Protein AF-A0A661JD06-F1 (afdb_monomer_lite)

Foldseek 3Di:
DDDDDDDDDDDDPDDDADFQPDKDAQQPQWDDDDQKIFGFPPVQVCVVCVVVVNNVVVVVCCVVCPNNHHVCVVCVVVPQNDPVNSVRGGPDMDGHDDDDRIDGDGDDDPSHHDDDPVNVVVVVLVVVVVVVCVVVVPVCCVLPVVVLVVLVVVLVPDPDPVVSVVSVVVSVVVVVVLVVLVSVVPDPDPDDDDDDPDPPDPCVPSPSPPD

Radius of gyration: 26.32 Å; chains: 1; bounding box: 59×31×74 Å

Structure (mmCIF, N/CA/C/O backbone):
data_AF-A0A661JD06-F1
#
_entry.id   AF-A0A661JD06-F1
#
loop_
_atom_site.group_PDB
_atom_site.id
_atom_site.type_symbol
_atom_site.label_atom_id
_atom_site.label_alt_id
_atom_site.label_comp_id
_atom_site.label_asym_id
_atom_site.label_entity_id
_atom_site.label_seq_id
_atom_site.pdbx_PDB_ins_code
_atom_site.Cartn_x
_atom_site.Cartn_y
_atom_site.Cartn_z
_atom_site.occupancy
_atom_site.B_iso_or_equiv
_atom_site.auth_seq_id
_atom_site.auth_comp_id
_atom_site.auth_asym_id
_atom_site.auth_atom_id
_atom_site.pdbx_PDB_model_num
ATOM 1 N N . MET A 1 1 ? -3.999 16.907 -38.222 1.00 51.53 1 MET A N 1
ATOM 2 C CA . MET A 1 1 ? -3.502 15.600 -37.740 1.00 51.53 1 MET A CA 1
ATOM 3 C C . MET A 1 1 ? -4.711 14.814 -37.289 1.00 51.53 1 MET A C 1
ATOM 5 O O . MET A 1 1 ? -5.375 15.268 -36.365 1.00 51.53 1 MET A O 1
ATOM 9 N N . ASP A 1 2 ? -5.000 13.691 -37.937 1.00 72.81 2 ASP A N 1
ATOM 10 C CA . ASP A 1 2 ? -6.044 12.787 -37.462 1.00 72.81 2 ASP A CA 1
ATOM 11 C C . ASP A 1 2 ? -5.492 11.960 -36.306 1.00 72.81 2 ASP A C 1
ATOM 13 O O . ASP A 1 2 ? -4.493 11.251 -36.437 1.00 72.81 2 ASP A O 1
ATOM 17 N N . LEU A 1 3 ? -6.119 12.117 -35.145 1.00 80.69 3 LEU A N 1
ATOM 18 C CA . LEU A 1 3 ? -5.794 11.369 -33.941 1.00 80.69 3 LEU A CA 1
ATOM 19 C C . LEU A 1 3 ? -6.335 9.947 -34.089 1.00 80.69 3 LEU A C 1
ATOM 21 O O . LEU A 1 3 ? -7.544 9.722 -34.039 1.00 80.69 3 LEU A O 1
ATOM 25 N N . GLU A 1 4 ? -5.440 8.973 -34.240 1.00 90.44 4 GLU A N 1
ATOM 26 C CA . GLU A 1 4 ? -5.830 7.568 -34.208 1.00 90.44 4 GLU A CA 1
ATOM 27 C C . GLU A 1 4 ? -5.975 7.102 -32.754 1.00 90.44 4 GLU A C 1
ATOM 29 O O . GLU A 1 4 ? -5.025 7.115 -31.969 1.00 90.44 4 GLU A O 1
ATOM 34 N N . ARG A 1 5 ? -7.180 6.661 -32.380 1.00 92.56 5 ARG A N 1
ATOM 35 C CA . ARG A 1 5 ? -7.463 6.116 -31.049 1.00 92.56 5 ARG A CA 1
ATOM 36 C C . ARG A 1 5 ? -7.739 4.623 -31.130 1.00 92.56 5 ARG A C 1
ATOM 38 O O . ARG A 1 5 ? -8.706 4.195 -31.752 1.00 92.56 5 ARG A O 1
ATOM 45 N N . ARG A 1 6 ? -6.957 3.835 -30.389 1.00 93.50 6 ARG A N 1
ATOM 46 C CA . ARG A 1 6 ? -7.185 2.394 -30.205 1.00 93.50 6 ARG A CA 1
ATOM 47 C C . ARG A 1 6 ? -7.577 2.071 -28.768 1.00 93.50 6 ARG A C 1
ATOM 49 O O . ARG A 1 6 ? -7.195 2.771 -27.830 1.00 93.50 6 ARG A O 1
ATOM 56 N N . ARG A 1 7 ? -8.366 1.009 -28.594 1.00 95.12 7 ARG A N 1
ATOM 57 C CA . ARG A 1 7 ? -8.772 0.476 -27.285 1.00 95.12 7 ARG A CA 1
ATOM 58 C C . ARG A 1 7 ? -8.263 -0.949 -27.146 1.00 95.12 7 ARG A C 1
ATOM 60 O O . ARG A 1 7 ? -8.448 -1.753 -28.051 1.00 95.12 7 ARG A O 1
ATOM 67 N N . TYR A 1 8 ? -7.673 -1.244 -25.995 1.00 93.88 8 TYR A N 1
ATOM 68 C CA . TYR A 1 8 ? -7.123 -2.555 -25.674 1.00 93.88 8 TYR A CA 1
ATOM 69 C C . TYR A 1 8 ? -7.746 -3.086 -24.386 1.00 93.88 8 TYR A C 1
ATOM 71 O O . TYR A 1 8 ? -8.121 -2.313 -23.502 1.00 93.88 8 TYR A O 1
ATOM 79 N N . ARG A 1 9 ? -7.835 -4.414 -24.280 1.00 95.81 9 ARG A N 1
ATOM 80 C CA . ARG A 1 9 ? -8.178 -5.120 -23.044 1.00 95.81 9 ARG A CA 1
ATOM 81 C C . ARG A 1 9 ? -6.903 -5.738 -22.484 1.00 95.81 9 ARG A C 1
ATOM 83 O O . ARG A 1 9 ? -6.188 -6.415 -23.213 1.00 95.81 9 ARG A O 1
ATOM 90 N N . ILE A 1 10 ? -6.636 -5.496 -21.206 1.00 93.56 10 ILE A N 1
ATOM 91 C CA . ILE A 1 10 ? -5.484 -6.052 -20.494 1.00 93.56 10 ILE A CA 1
ATOM 92 C C . ILE A 1 10 ? -6.015 -7.020 -19.441 1.00 93.56 10 ILE A C 1
ATOM 94 O O . ILE A 1 10 ? -6.940 -6.677 -18.705 1.00 93.56 10 ILE A O 1
ATOM 98 N N . THR A 1 11 ? -5.414 -8.204 -19.366 1.00 95.94 11 THR A N 1
ATOM 99 C CA . THR A 1 11 ? -5.738 -9.237 -18.377 1.00 95.94 11 THR A CA 1
ATOM 100 C C . THR A 1 11 ? -4.479 -9.554 -17.581 1.00 95.94 11 THR A C 1
ATOM 102 O O . THR A 1 11 ? -3.430 -9.813 -18.167 1.00 95.94 11 THR A O 1
ATOM 105 N N . ALA A 1 12 ? -4.566 -9.526 -16.251 1.00 95.38 12 ALA A N 1
ATOM 106 C CA . ALA A 1 12 ? -3.467 -9.964 -15.397 1.00 95.38 12 ALA A CA 1
ATOM 107 C C . ALA A 1 12 ? -3.402 -11.500 -15.391 1.00 95.38 12 ALA A C 1
ATOM 109 O O . ALA A 1 12 ? -4.389 -12.153 -15.061 1.00 95.38 12 ALA A O 1
ATOM 110 N N . LEU A 1 13 ? -2.252 -12.068 -15.764 1.00 96.31 13 LEU A N 1
ATOM 111 C CA . LEU A 1 13 ? -2.020 -13.523 -15.786 1.00 96.31 13 LEU A CA 1
ATOM 112 C C . LEU A 1 13 ? -1.384 -14.046 -14.486 1.00 96.31 13 LEU A C 1
ATOM 114 O O . LEU A 1 13 ? -1.318 -15.248 -14.256 1.00 96.31 13 LEU A O 1
ATOM 118 N N . SER A 1 14 ? -0.903 -13.139 -13.640 1.00 95.31 14 SER A N 1
ATOM 119 C CA . SER A 1 14 ? -0.285 -13.411 -12.344 1.00 95.31 14 SER A CA 1
ATOM 120 C C . SER A 1 14 ? -0.655 -12.296 -11.355 1.00 95.31 14 SER A C 1
ATOM 122 O O . SER A 1 14 ? -1.190 -11.262 -11.779 1.00 95.31 14 SER A O 1
ATOM 124 N N . PRO A 1 15 ? -0.400 -12.467 -10.041 1.00 93.25 15 PRO A N 1
ATOM 125 C CA . PRO A 1 15 ? -0.599 -11.396 -9.071 1.00 93.25 15 PRO A CA 1
ATOM 126 C C . PRO A 1 15 ? 0.138 -10.116 -9.488 1.00 93.25 15 PRO A C 1
ATOM 128 O O . PRO A 1 15 ? 1.361 -10.102 -9.623 1.00 93.25 15 PRO A O 1
ATOM 131 N N . LEU A 1 16 ? -0.618 -9.035 -9.686 1.00 93.88 16 LEU A N 1
ATOM 132 C CA . LEU A 1 16 ? -0.108 -7.739 -10.126 1.00 93.88 16 LEU A CA 1
ATOM 133 C C . LEU A 1 16 ? -0.168 -6.738 -8.973 1.00 93.88 16 LEU A C 1
ATOM 135 O O . LEU A 1 16 ? -1.232 -6.509 -8.399 1.00 93.88 16 LEU A O 1
ATOM 139 N N . HIS A 1 17 ? 0.958 -6.085 -8.684 1.00 93.81 17 HIS A N 1
ATOM 140 C CA . HIS A 1 17 ? 1.016 -4.993 -7.720 1.00 93.81 17 HIS A CA 1
ATOM 141 C C . HIS A 1 17 ? 1.591 -3.722 -8.351 1.00 93.81 17 HIS A C 1
ATOM 143 O O . HIS A 1 17 ? 2.691 -3.731 -8.898 1.00 93.81 17 HIS A O 1
ATOM 149 N N . ILE A 1 18 ? 0.844 -2.622 -8.235 1.00 94.69 18 ILE A N 1
ATOM 150 C CA . ILE A 1 18 ? 1.284 -1.263 -8.552 1.00 94.69 18 ILE A CA 1
ATOM 151 C C . ILE A 1 18 ? 1.033 -0.439 -7.294 1.00 94.69 18 ILE A C 1
ATOM 153 O O . ILE A 1 18 ? -0.119 -0.224 -6.920 1.00 94.69 18 ILE A O 1
ATOM 157 N N . GLY A 1 19 ? 2.103 -0.046 -6.607 1.00 92.25 19 GLY A N 1
ATOM 158 C CA . GLY A 1 19 ? 1.999 0.650 -5.325 1.00 92.25 19 GLY A CA 1
ATOM 159 C C . GLY A 1 19 ? 1.487 2.082 -5.477 1.00 92.25 19 GLY A C 1
ATOM 160 O O . GLY A 1 19 ? 1.814 2.755 -6.454 1.00 92.25 19 GLY A O 1
ATOM 161 N N . SER A 1 20 ? 0.719 2.566 -4.496 1.00 88.88 20 SER A N 1
ATOM 162 C CA . SER A 1 20 ? 0.353 3.991 -4.404 1.00 88.88 20 SER A CA 1
ATOM 163 C C . SER A 1 20 ? 1.498 4.881 -3.907 1.00 88.88 20 SER A C 1
ATOM 165 O O . SER A 1 20 ? 1.432 6.095 -4.057 1.00 88.88 20 SER A O 1
ATOM 167 N N . GLY A 1 21 ? 2.539 4.280 -3.323 1.00 86.06 21 GLY A N 1
ATOM 168 C CA . GLY A 1 21 ? 3.578 4.985 -2.567 1.00 86.06 21 GLY A CA 1
ATOM 169 C C . GLY A 1 21 ? 3.290 5.045 -1.065 1.00 86.06 21 GLY A C 1
ATOM 170 O O . GLY A 1 21 ? 4.208 5.305 -0.291 1.00 86.06 21 GLY A O 1
ATOM 171 N N . ASP A 1 22 ? 2.063 4.725 -0.648 1.00 84.25 22 ASP A N 1
ATOM 172 C CA . ASP A 1 22 ? 1.689 4.678 0.763 1.00 84.25 22 ASP A CA 1
ATOM 173 C C . ASP A 1 22 ? 2.196 3.397 1.439 1.00 84.25 22 ASP A C 1
ATOM 175 O O . ASP A 1 22 ? 2.461 2.372 0.800 1.00 84.25 22 ASP A O 1
ATOM 179 N N . LEU A 1 23 ? 2.279 3.447 2.765 1.00 84.94 23 LEU A N 1
ATOM 180 C CA . LEU A 1 23 ? 2.505 2.294 3.624 1.00 84.94 23 LEU A CA 1
ATOM 181 C C . LEU A 1 23 ? 1.436 2.312 4.711 1.00 84.94 23 LEU A C 1
ATOM 183 O O . LEU A 1 23 ? 1.320 3.304 5.425 1.00 84.94 23 LEU A O 1
ATOM 187 N N . LEU A 1 24 ? 0.660 1.232 4.816 1.00 84.31 24 LEU A N 1
ATOM 188 C CA . LEU A 1 24 ? -0.290 1.077 5.911 1.00 84.31 24 LEU A CA 1
ATOM 189 C C . LEU A 1 24 ? 0.385 0.347 7.068 1.00 84.31 24 LEU A C 1
ATOM 191 O O . LEU A 1 24 ? 1.081 -0.659 6.868 1.00 84.31 24 LEU A O 1
ATOM 195 N N . TYR A 1 25 ? 0.135 0.831 8.278 1.00 79.81 25 TYR A N 1
ATOM 196 C CA . TYR A 1 25 ? 0.719 0.320 9.506 1.00 79.81 25 TYR A CA 1
ATOM 197 C C . TYR A 1 25 ? -0.300 -0.486 10.313 1.00 79.81 25 TYR A C 1
ATOM 199 O O . TYR A 1 25 ? -1.420 -0.036 10.561 1.00 79.81 25 TYR A O 1
ATOM 207 N N . VAL A 1 26 ? 0.133 -1.654 10.805 1.00 75.31 26 VAL A N 1
ATOM 208 C CA . VAL A 1 26 ? -0.649 -2.511 11.721 1.00 75.31 26 VAL A CA 1
ATOM 209 C C . VAL A 1 26 ? -1.105 -1.738 12.961 1.00 75.31 26 VAL A C 1
ATOM 211 O O . VAL A 1 26 ? -2.138 -2.044 13.541 1.00 75.31 26 VAL A O 1
ATOM 214 N N . SER A 1 27 ? -0.335 -0.736 13.390 1.00 76.19 27 SER A N 1
ATOM 215 C CA . SER A 1 27 ? -0.626 0.049 14.586 1.00 76.19 27 SER A CA 1
ATOM 216 C C . SER A 1 27 ? -1.894 0.892 14.474 1.00 76.19 27 SER A C 1
ATOM 218 O O . SER A 1 27 ? -2.471 1.202 15.510 1.00 76.19 27 SER A O 1
ATOM 220 N N . THR A 1 28 ? -2.313 1.297 13.269 1.00 80.81 28 THR A N 1
ATOM 221 C CA . THR A 1 28 ? -3.309 2.377 13.098 1.00 80.81 28 THR A CA 1
ATOM 222 C C . THR A 1 28 ? -4.263 2.210 11.921 1.00 80.81 28 THR A C 1
ATOM 224 O O . THR A 1 28 ? -5.387 2.701 11.985 1.00 80.81 28 THR A O 1
ATOM 227 N N . ASP A 1 29 ? -3.844 1.547 10.844 1.00 88.19 29 ASP A N 1
ATOM 228 C CA . ASP A 1 29 ? -4.571 1.599 9.569 1.00 88.19 29 ASP A CA 1
ATOM 229 C C . ASP A 1 29 ? -5.398 0.348 9.299 1.00 88.19 29 ASP A C 1
ATOM 231 O O . ASP A 1 29 ? -6.359 0.387 8.528 1.00 88.19 29 ASP A O 1
ATOM 235 N N . TYR A 1 30 ? -5.032 -0.771 9.918 1.00 91.38 30 TYR A N 1
ATOM 236 C CA . TYR A 1 30 ? -5.741 -2.026 9.745 1.00 91.38 30 TYR A CA 1
ATOM 237 C C . TYR A 1 30 ? -5.562 -2.962 10.930 1.00 91.38 30 TYR A C 1
ATOM 239 O O . TYR A 1 30 ? -4.608 -2.860 11.698 1.00 91.38 30 TYR A O 1
ATOM 247 N N . VAL A 1 31 ? -6.454 -3.943 11.024 1.00 92.81 31 VAL A N 1
ATOM 248 C CA . VAL A 1 31 ? -6.289 -5.105 11.901 1.00 92.81 31 VAL A CA 1
ATOM 249 C C . VAL A 1 31 ? -6.420 -6.391 11.112 1.00 92.81 31 VAL A C 1
ATOM 251 O O . VAL A 1 31 ? -7.141 -6.461 10.119 1.00 92.81 31 VAL A O 1
ATOM 254 N N . GLN A 1 32 ? -5.730 -7.427 11.578 1.00 91.44 32 GLN A N 1
ATOM 255 C CA . GLN A 1 32 ? -5.952 -8.784 11.106 1.00 91.44 32 GLN A CA 1
ATOM 256 C C . GLN A 1 32 ? -6.847 -9.536 12.087 1.00 91.44 32 GLN A C 1
ATOM 258 O O . GLN A 1 32 ? -6.491 -9.681 13.264 1.00 91.44 32 GLN A O 1
ATOM 263 N N . LEU A 1 33 ? -7.953 -10.072 11.584 1.00 91.75 33 LEU A N 1
ATOM 264 C CA . LEU A 1 33 ? -8.767 -11.066 12.271 1.00 91.75 33 LEU A CA 1
ATOM 265 C C . LEU A 1 33 ? -8.822 -12.305 11.373 1.00 91.75 33 LEU A C 1
ATOM 267 O O . LEU A 1 33 ? -9.166 -12.213 10.196 1.00 91.75 33 LEU A O 1
ATOM 271 N N . GLU A 1 34 ? -8.387 -13.443 11.917 1.00 88.06 34 GLU A N 1
ATOM 272 C CA . GLU A 1 34 ? -8.223 -14.695 11.168 1.00 88.06 34 GLU A CA 1
ATOM 273 C C . GLU A 1 34 ? -7.359 -14.508 9.899 1.00 88.06 34 GLU A C 1
ATOM 275 O O . GLU A 1 34 ? -6.201 -14.086 9.979 1.00 88.06 34 GLU A O 1
ATOM 280 N N . GLN A 1 35 ? -7.911 -14.817 8.724 1.00 90.38 35 GLN A N 1
ATOM 281 C CA . GLN A 1 35 ? -7.242 -14.755 7.420 1.00 90.38 35 GLN A CA 1
ATOM 282 C C . GLN A 1 35 ? -7.615 -13.488 6.637 1.00 90.38 35 GLN A C 1
ATOM 284 O O . GLN A 1 35 ? -7.452 -13.440 5.419 1.00 90.38 35 GLN A O 1
ATOM 289 N N . ARG A 1 36 ? -8.124 -12.450 7.314 1.00 92.12 36 ARG A N 1
ATOM 290 C CA . ARG A 1 36 ? -8.561 -11.200 6.683 1.00 92.12 36 ARG A CA 1
ATOM 291 C C . ARG A 1 36 ? -7.908 -9.983 7.317 1.00 92.12 36 ARG A C 1
ATOM 293 O O . ARG A 1 36 ? -7.845 -9.849 8.540 1.00 92.12 36 ARG A O 1
A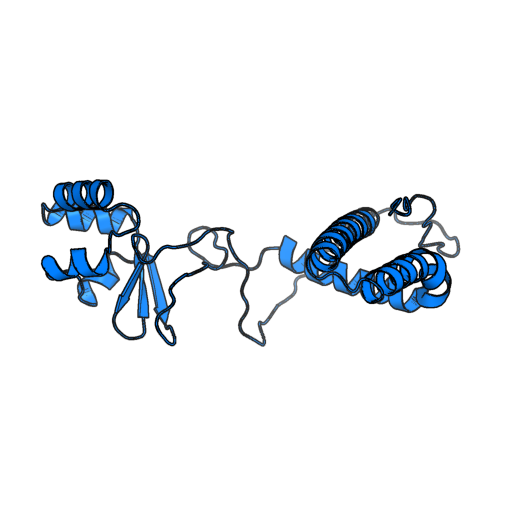TOM 300 N N . LEU A 1 37 ? -7.449 -9.076 6.461 1.00 92.44 37 LEU A N 1
ATOM 301 C CA . LEU A 1 37 ? -7.103 -7.711 6.834 1.00 92.44 37 LEU A CA 1
ATOM 302 C C . LEU A 1 37 ? -8.316 -6.809 6.665 1.00 92.44 37 LEU A C 1
ATOM 304 O O . LEU A 1 37 ? -8.912 -6.757 5.591 1.00 92.44 37 LEU A O 1
ATOM 308 N N . PHE A 1 38 ? -8.612 -6.061 7.716 1.00 94.69 38 PHE A N 1
ATOM 309 C CA . PHE A 1 38 ? -9.659 -5.056 7.793 1.00 94.69 38 PHE A CA 1
ATOM 310 C C . PHE A 1 38 ? -8.994 -3.688 7.768 1.00 94.69 38 PHE A C 1
ATOM 312 O O . PHE A 1 38 ? -8.400 -3.283 8.766 1.00 94.69 38 PHE A O 1
ATOM 319 N N . VAL A 1 39 ? -9.031 -3.006 6.620 1.00 93.38 39 VAL A N 1
ATOM 320 C CA . VAL A 1 39 ? -8.429 -1.673 6.477 1.00 93.38 39 VAL A CA 1
ATOM 321 C C . VAL A 1 39 ? -9.466 -0.620 6.823 1.00 93.38 39 VAL A C 1
ATOM 323 O O . VAL A 1 39 ? -10.514 -0.545 6.178 1.00 93.38 39 VAL A O 1
ATOM 326 N N . PHE A 1 40 ? -9.172 0.204 7.824 1.00 94.12 40 PHE A N 1
ATOM 327 C CA . PHE A 1 40 ? -10.135 1.130 8.399 1.00 94.12 40 PHE A CA 1
ATOM 328 C C . PHE A 1 40 ? -10.499 2.276 7.455 1.00 94.12 40 PHE A C 1
ATOM 330 O O . PHE A 1 40 ? -9.650 2.886 6.804 1.00 94.12 40 PHE A O 1
ATOM 337 N N . ASP A 1 41 ? -11.786 2.615 7.430 1.00 94.00 41 ASP A N 1
ATOM 338 C CA . ASP A 1 41 ? -12.216 3.967 7.108 1.00 94.00 41 ASP A CA 1
ATOM 339 C C . ASP A 1 41 ? -12.047 4.803 8.381 1.00 94.00 41 ASP A C 1
ATOM 341 O O . ASP A 1 41 ? -12.767 4.622 9.365 1.00 94.00 41 ASP A O 1
ATOM 345 N N . GLN A 1 42 ? -11.075 5.715 8.367 1.00 91.88 42 GLN A N 1
ATOM 346 C CA . GLN A 1 42 ? -10.716 6.492 9.553 1.00 91.88 42 GLN A CA 1
ATOM 347 C C . GLN A 1 42 ? -11.896 7.307 10.106 1.00 91.88 42 GLN A C 1
ATOM 349 O O . GLN A 1 42 ? -12.026 7.452 11.319 1.00 91.88 42 GLN A O 1
ATOM 354 N N . LYS A 1 43 ? -12.809 7.793 9.252 1.00 94.88 43 LYS A N 1
ATOM 355 C CA . LYS A 1 43 ? -13.985 8.545 9.713 1.00 94.88 43 LYS A CA 1
ATOM 356 C C . LYS A 1 43 ? -14.970 7.631 10.430 1.00 94.88 43 LYS A C 1
ATOM 358 O O . LYS A 1 43 ? -15.477 8.003 11.486 1.00 94.88 43 LYS A O 1
ATOM 363 N N . ARG A 1 44 ? -15.226 6.439 9.884 1.00 97.00 44 ARG A N 1
ATOM 364 C CA . ARG A 1 44 ? -16.127 5.456 10.510 1.00 97.00 44 ARG A CA 1
ATOM 365 C C . ARG A 1 44 ? -15.557 4.918 11.815 1.00 97.00 44 ARG A C 1
ATOM 367 O O . ARG A 1 44 ? -16.294 4.816 12.790 1.00 97.00 44 ARG A O 1
ATOM 374 N N . LEU A 1 45 ? -14.256 4.628 11.850 1.00 96.12 45 LEU A N 1
ATOM 375 C CA . LEU A 1 45 ? -13.571 4.209 13.070 1.00 96.12 45 LEU A CA 1
ATOM 376 C C . LEU A 1 45 ? -13.689 5.285 14.156 1.00 96.12 45 LEU A C 1
ATOM 378 O O . LEU A 1 45 ? -14.151 4.992 15.254 1.00 96.12 45 LEU A O 1
ATOM 382 N N . VAL A 1 46 ? -13.345 6.539 13.849 1.00 95.69 46 VAL A N 1
ATOM 383 C CA . VAL A 1 46 ? -13.470 7.656 14.801 1.00 95.69 46 VAL A CA 1
ATOM 384 C C . VAL A 1 46 ? -14.920 7.853 15.252 1.00 95.69 46 VAL A C 1
ATOM 386 O O . VAL A 1 46 ? -15.151 8.088 16.438 1.00 95.69 46 VAL A O 1
ATOM 389 N N . GLY A 1 47 ? -15.892 7.715 14.345 1.00 97.44 47 GLY A N 1
ATOM 390 C CA . GLY A 1 47 ? -17.321 7.747 14.667 1.00 97.44 47 GLY A CA 1
ATOM 391 C C . GLY A 1 47 ? -17.700 6.696 15.710 1.00 97.44 47 GLY A C 1
ATOM 392 O O . GLY A 1 47 ? -18.212 7.051 16.770 1.00 97.44 47 GLY A O 1
ATOM 393 N N . LEU A 1 48 ? -17.331 5.433 15.474 1.00 97.06 48 LEU A N 1
ATOM 394 C CA . LEU A 1 48 ? -17.562 4.339 16.420 1.00 97.06 48 LEU A CA 1
ATOM 395 C C . LEU A 1 48 ? -16.897 4.607 17.779 1.00 97.06 48 LEU A C 1
ATOM 397 O O . LEU A 1 48 ? -17.516 4.423 18.825 1.00 97.06 48 LEU A O 1
ATOM 401 N N . LEU A 1 49 ? -15.635 5.042 17.787 1.00 96.75 49 LEU A N 1
ATOM 402 C CA . LEU A 1 49 ? -14.911 5.325 19.030 1.00 96.75 49 LEU A CA 1
ATOM 403 C C . LEU A 1 49 ? -15.560 6.471 19.820 1.00 96.75 49 LEU A C 1
ATOM 405 O O . LEU A 1 49 ? -15.572 6.437 21.053 1.00 96.75 49 LEU A O 1
ATOM 409 N N . LYS A 1 50 ? -16.112 7.473 19.125 1.00 97.50 50 LYS A N 1
ATOM 410 C CA . LYS A 1 50 ? -16.852 8.584 19.732 1.00 97.50 50 LYS A CA 1
ATOM 411 C C . LYS A 1 50 ? -18.178 8.111 20.324 1.00 97.50 50 LYS A C 1
ATOM 413 O O . LYS A 1 50 ? -18.459 8.435 21.471 1.00 97.50 50 LYS A O 1
ATOM 418 N N . GLU A 1 51 ? -18.950 7.318 19.584 1.00 97.00 51 GLU A N 1
ATOM 419 C CA . GLU A 1 51 ? -20.213 6.722 20.050 1.00 97.00 51 GLU A CA 1
ATOM 420 C C . GLU A 1 51 ? -20.018 5.855 21.296 1.00 97.00 51 GLU A C 1
ATOM 422 O O . GLU A 1 51 ? -20.853 5.845 22.196 1.00 97.00 51 GLU A O 1
ATOM 427 N N . ARG A 1 52 ? -18.885 5.153 21.379 1.00 96.44 52 ARG A N 1
ATOM 428 C CA . ARG A 1 52 ? -18.512 4.331 22.535 1.00 96.44 52 ARG A CA 1
ATOM 429 C C . ARG A 1 52 ? -17.904 5.126 23.694 1.00 96.44 52 ARG A C 1
ATOM 431 O O . ARG A 1 52 ? -17.629 4.532 24.728 1.00 96.44 52 ARG A O 1
ATOM 438 N N . GLY A 1 53 ? -17.676 6.432 23.539 1.00 97.25 53 GLY A N 1
ATOM 439 C CA . GLY A 1 53 ? -17.084 7.283 24.576 1.00 97.25 53 GLY A CA 1
ATOM 440 C C . GLY A 1 53 ? -15.596 7.024 24.851 1.00 97.25 53 GLY A C 1
ATOM 441 O O . GLY A 1 53 ? -15.089 7.449 25.882 1.00 97.25 53 GLY A O 1
ATOM 442 N N . ILE A 1 54 ? -14.884 6.342 23.946 1.00 97.50 54 ILE A N 1
ATOM 443 C CA . ILE A 1 54 ? -13.490 5.884 24.147 1.00 97.50 54 ILE A CA 1
ATOM 444 C C . ILE A 1 54 ? -12.474 6.584 23.233 1.00 97.50 54 ILE A C 1
ATOM 446 O O . ILE A 1 54 ? -11.285 6.264 23.257 1.00 97.50 54 ILE A O 1
ATOM 450 N N . LEU A 1 55 ? -12.920 7.544 22.416 1.00 96.38 55 LEU A N 1
ATOM 451 C CA . LEU A 1 55 ? -12.060 8.274 21.480 1.00 96.38 55 LEU A CA 1
ATOM 452 C C . LEU A 1 55 ? -10.920 9.029 22.185 1.00 96.38 55 LEU A C 1
ATOM 454 O O . LEU A 1 55 ? -9.789 9.019 21.708 1.00 96.38 55 LEU A O 1
ATOM 458 N N . THR A 1 56 ? -11.192 9.668 23.323 1.00 96.75 56 THR A N 1
ATOM 459 C CA . THR A 1 56 ? -10.173 10.406 24.088 1.00 96.75 56 THR A CA 1
ATOM 460 C C . THR A 1 56 ? -9.085 9.472 24.618 1.00 96.75 56 THR A C 1
ATOM 462 O O . THR A 1 56 ? -7.899 9.771 24.484 1.00 96.75 56 THR A O 1
ATOM 465 N N . THR A 1 57 ? -9.470 8.303 25.136 1.00 96.56 57 THR A N 1
ATOM 466 C CA . THR A 1 57 ? -8.543 7.246 25.564 1.00 96.56 57 THR A CA 1
ATOM 467 C C . THR A 1 57 ? -7.707 6.731 24.398 1.00 96.56 57 THR A C 1
ATOM 469 O O . THR A 1 57 ? -6.495 6.588 24.535 1.00 96.56 57 THR A O 1
ATOM 472 N N . PHE A 1 58 ? -8.328 6.501 23.237 1.00 94.69 58 PHE A N 1
ATOM 473 C CA . PHE A 1 58 ? -7.632 6.077 22.021 1.00 94.69 58 PHE A CA 1
ATOM 474 C C . PHE A 1 58 ? -6.531 7.061 21.615 1.00 94.69 58 PHE A C 1
ATOM 476 O O . PHE A 1 58 ? -5.374 6.666 21.472 1.00 94.69 58 PHE A O 1
ATOM 483 N N . VAL A 1 59 ? -6.871 8.348 21.493 1.00 94.06 59 VAL A N 1
ATOM 484 C CA . VAL A 1 59 ? -5.921 9.401 21.101 1.00 94.06 59 VAL A CA 1
ATOM 485 C C . VAL A 1 59 ? -4.797 9.542 22.129 1.00 94.06 59 VAL A C 1
ATOM 487 O O . VAL A 1 59 ? -3.632 9.644 21.750 1.00 94.06 59 VAL A O 1
ATOM 490 N N . SER A 1 60 ? -5.126 9.502 23.424 1.00 95.31 60 SER A N 1
ATOM 491 C CA . SER A 1 60 ? -4.133 9.599 24.498 1.00 95.31 60 SER A CA 1
ATOM 492 C C . SER A 1 60 ? -3.142 8.432 24.470 1.00 95.31 60 SER A C 1
ATOM 494 O O . SER A 1 60 ? -1.931 8.646 24.497 1.00 95.31 60 SER A O 1
ATOM 496 N N . GLU A 1 61 ? -3.627 7.196 24.338 1.00 93.88 61 GLU A N 1
ATOM 497 C CA . GLU A 1 61 ? -2.753 6.023 24.273 1.00 93.88 61 GLU A CA 1
ATOM 498 C C . GLU A 1 61 ? -1.908 5.982 23.003 1.00 93.88 61 GLU A C 1
ATOM 500 O O . GLU A 1 61 ? -0.739 5.599 23.070 1.00 93.88 61 GLU A O 1
ATOM 505 N N . MET A 1 62 ? -2.467 6.391 21.862 1.00 91.38 62 MET A N 1
ATOM 506 C CA . MET A 1 62 ? -1.700 6.542 20.627 1.00 91.38 62 MET A CA 1
ATOM 507 C C . MET A 1 62 ? -0.556 7.541 20.798 1.00 91.38 62 MET A C 1
ATOM 509 O O . MET A 1 62 ? 0.571 7.244 20.404 1.00 91.38 62 MET A O 1
ATOM 513 N N . ALA A 1 63 ? -0.823 8.696 21.413 1.00 91.81 63 ALA A N 1
ATOM 514 C CA . ALA A 1 63 ? 0.190 9.720 21.651 1.00 91.81 63 ALA A CA 1
ATOM 515 C C . ALA A 1 63 ? 1.286 9.241 22.618 1.00 91.81 63 ALA A C 1
ATOM 517 O O . ALA A 1 63 ? 2.464 9.486 22.372 1.00 91.81 63 ALA A O 1
ATOM 518 N N . GLN A 1 64 ? 0.918 8.520 23.682 1.00 93.75 64 GLN A N 1
ATOM 519 C CA . GLN A 1 64 ? 1.867 8.015 24.681 1.00 93.75 64 GLN A CA 1
ATOM 520 C C . GLN A 1 64 ? 2.721 6.850 24.167 1.00 93.75 64 GLN A C 1
ATOM 522 O O . GLN A 1 64 ? 3.928 6.815 24.394 1.00 93.75 64 GLN A O 1
ATOM 527 N N . LYS A 1 65 ? 2.106 5.871 23.491 1.00 89.75 65 LYS A N 1
ATOM 528 C CA . LYS A 1 65 ? 2.792 4.647 23.039 1.00 89.75 65 LYS A CA 1
ATOM 529 C C . LYS A 1 65 ? 3.483 4.821 21.687 1.00 89.75 65 LYS A C 1
ATOM 531 O O . LYS A 1 65 ? 4.384 4.045 21.366 1.00 89.75 65 LYS A O 1
ATOM 536 N N . GLY A 1 66 ? 3.072 5.805 20.884 1.00 86.88 66 GLY A N 1
ATOM 537 C CA . GLY A 1 66 ? 3.634 6.078 19.565 1.00 86.88 66 GLY A CA 1
ATOM 538 C C . GLY A 1 66 ? 3.681 4.821 18.693 1.00 86.88 66 GLY A C 1
ATOM 539 O O . GLY A 1 66 ? 2.670 4.158 18.477 1.00 86.88 66 GLY A O 1
ATOM 540 N N . ARG A 1 67 ? 4.881 4.449 18.231 1.00 82.25 67 ARG A N 1
ATOM 541 C CA . ARG A 1 67 ? 5.099 3.260 17.381 1.00 82.25 67 ARG A CA 1
ATOM 542 C C . ARG A 1 67 ? 4.775 1.928 18.062 1.00 82.25 67 ARG A C 1
ATOM 544 O O . ARG A 1 67 ? 4.563 0.943 17.365 1.00 82.25 67 ARG A O 1
ATOM 551 N N . SER A 1 68 ? 4.745 1.893 19.392 1.00 86.12 68 SER A N 1
ATOM 552 C CA . SER A 1 68 ? 4.400 0.695 20.165 1.00 86.12 68 SER A CA 1
ATOM 553 C C . SER A 1 68 ? 2.889 0.539 20.363 1.00 86.12 68 SER A C 1
ATOM 555 O O . SER A 1 68 ? 2.449 -0.434 20.975 1.00 86.12 68 SER A O 1
ATOM 557 N N . PHE A 1 69 ? 2.077 1.492 19.892 1.00 90.12 69 PHE A N 1
ATOM 558 C CA . PHE A 1 69 ? 0.625 1.378 19.947 1.00 90.12 69 PHE A CA 1
ATOM 559 C C . PHE A 1 69 ? 0.131 0.243 19.040 1.00 90.12 69 PHE A C 1
ATOM 561 O O . PHE A 1 69 ? 0.537 0.126 17.885 1.00 90.12 69 PHE A O 1
ATOM 568 N N . ASN A 1 70 ? -0.785 -0.574 19.560 1.00 89.38 70 ASN A N 1
ATOM 569 C CA . ASN A 1 70 ? -1.413 -1.665 18.828 1.00 89.38 70 ASN A CA 1
ATOM 570 C C . ASN A 1 70 ? -2.935 -1.490 18.865 1.00 89.38 70 ASN A C 1
ATOM 572 O O . ASN A 1 70 ? -3.580 -1.726 19.891 1.00 89.38 70 ASN A O 1
ATOM 576 N N . ILE A 1 71 ? -3.513 -1.085 17.733 1.00 91.19 71 ILE A N 1
ATOM 577 C CA . ILE A 1 71 ? -4.958 -0.884 17.603 1.00 91.19 71 ILE A CA 1
ATOM 578 C C . ILE A 1 71 ? -5.760 -2.171 17.821 1.00 91.19 71 ILE A C 1
ATOM 580 O O . ILE A 1 71 ? -6.856 -2.104 18.371 1.00 91.19 71 ILE A O 1
ATOM 584 N N . LYS A 1 72 ? -5.227 -3.351 17.478 1.00 91.50 72 LYS A N 1
ATOM 585 C CA . LYS A 1 72 ? -5.915 -4.625 17.731 1.00 91.50 72 LYS A CA 1
ATOM 586 C C . LYS A 1 72 ? -6.084 -4.864 19.229 1.00 91.50 72 LYS A C 1
ATOM 588 O O . LYS A 1 72 ? -7.190 -5.156 19.678 1.00 91.50 72 LYS A O 1
ATOM 593 N N . ASP A 1 73 ? -5.015 -4.685 20.003 1.00 92.75 73 ASP A N 1
ATOM 594 C CA . ASP A 1 73 ? -5.077 -4.817 21.462 1.00 92.75 73 ASP A CA 1
ATOM 595 C C . ASP A 1 73 ? -5.991 -3.753 22.082 1.00 92.75 73 ASP A C 1
ATOM 597 O O . ASP A 1 73 ? -6.754 -4.056 23.001 1.00 92.75 73 ASP A O 1
ATOM 601 N N . PHE A 1 74 ? -5.961 -2.523 21.554 1.00 94.88 74 PHE A N 1
ATOM 602 C CA . PHE A 1 74 ? -6.867 -1.458 21.977 1.00 94.88 74 PHE A CA 1
ATOM 603 C C . PHE A 1 74 ? -8.333 -1.865 21.782 1.00 94.88 74 PHE A C 1
ATOM 605 O O . PHE A 1 74 ? -9.096 -1.834 22.745 1.00 94.88 74 PHE A O 1
ATOM 612 N N . LEU A 1 75 ? -8.714 -2.282 20.570 1.00 95.12 75 LEU A N 1
ATOM 613 C CA . LEU A 1 75 ? -10.087 -2.666 20.235 1.00 95.12 75 LEU A CA 1
ATOM 614 C C . LEU A 1 75 ? -10.554 -3.881 21.043 1.00 95.12 75 LEU A C 1
ATOM 616 O O . LEU A 1 75 ? -11.685 -3.881 21.530 1.00 95.12 75 LEU A O 1
ATOM 620 N N . ARG A 1 76 ? -9.680 -4.871 21.261 1.00 95.12 76 ARG A N 1
ATOM 621 C CA . ARG A 1 76 ? -9.989 -6.065 22.061 1.00 95.12 76 ARG A CA 1
ATOM 622 C C . ARG A 1 76 ? -10.371 -5.728 23.501 1.00 95.12 76 ARG A C 1
ATOM 624 O O . ARG A 1 76 ? -11.330 -6.290 24.017 1.00 95.12 76 ARG A O 1
ATOM 631 N N . ARG A 1 77 ? -9.690 -4.771 24.148 1.00 96.12 77 ARG A N 1
ATOM 632 C CA . ARG A 1 77 ? -10.036 -4.337 25.523 1.00 96.12 77 ARG A CA 1
ATOM 633 C C . ARG A 1 77 ? -11.456 -3.777 25.642 1.00 96.12 77 ARG A C 1
ATOM 635 O O . ARG A 1 77 ? -12.043 -3.856 26.713 1.00 96.12 77 ARG A O 1
ATOM 642 N N . PHE A 1 78 ? -12.001 -3.238 24.554 1.00 96.06 78 PHE A N 1
ATOM 643 C CA . PHE A 1 78 ? -13.364 -2.710 24.491 1.00 96.06 78 PHE A CA 1
ATOM 644 C C . PHE A 1 78 ? -14.344 -3.659 23.780 1.00 96.06 78 PHE A C 1
ATOM 646 O O . PHE A 1 78 ? -15.461 -3.252 23.469 1.00 96.06 78 PHE A O 1
ATOM 653 N N . ASN A 1 79 ? -13.957 -4.919 23.531 1.00 95.19 79 ASN A N 1
ATOM 654 C CA . ASN A 1 79 ? -14.751 -5.921 22.807 1.00 95.19 79 ASN A CA 1
ATOM 655 C C . ASN A 1 79 ? -15.173 -5.486 21.385 1.00 95.19 79 ASN A C 1
ATOM 657 O O . ASN A 1 79 ? -16.260 -5.835 20.918 1.00 95.19 79 ASN A O 1
ATOM 661 N N . LEU A 1 80 ? -14.324 -4.715 20.698 1.00 95.75 80 LEU A N 1
ATOM 662 C CA . LEU A 1 80 ? -14.564 -4.192 19.346 1.00 95.75 80 LEU A CA 1
ATOM 663 C C . LEU A 1 80 ? -13.802 -4.953 18.244 1.00 95.75 80 LEU A C 1
ATOM 665 O O . LEU A 1 80 ? -13.923 -4.609 17.072 1.00 95.75 80 LEU A O 1
ATOM 669 N N . ASP A 1 81 ? -13.039 -5.995 18.579 1.00 93.81 81 ASP A N 1
ATOM 670 C CA . ASP A 1 81 ? -12.275 -6.836 17.643 1.00 93.81 81 ASP A CA 1
ATOM 671 C C . ASP A 1 81 ? -13.102 -8.002 17.067 1.00 93.81 81 ASP A C 1
ATOM 673 O O . ASP A 1 81 ? -12.617 -9.120 16.909 1.00 93.81 81 ASP A O 1
ATOM 677 N N . ARG A 1 82 ? -14.373 -7.742 16.744 1.00 94.88 82 ARG A N 1
ATOM 678 C CA . ARG A 1 82 ? -15.318 -8.726 16.190 1.00 94.88 82 ARG A CA 1
ATOM 679 C C . ARG A 1 82 ? -15.606 -8.421 14.725 1.00 94.88 82 ARG A C 1
ATOM 681 O O . ARG A 1 82 ? -15.736 -7.247 14.382 1.00 94.88 82 ARG A O 1
ATOM 688 N N . ASN A 1 83 ? -15.788 -9.455 13.896 1.00 94.38 83 ASN A N 1
ATOM 689 C CA . ASN A 1 83 ? -16.074 -9.307 12.458 1.00 94.38 83 ASN A CA 1
ATOM 690 C C . ASN A 1 83 ? -17.171 -8.261 12.190 1.00 94.38 83 ASN A C 1
ATOM 692 O O . ASN A 1 83 ? -16.904 -7.272 11.522 1.00 94.38 83 ASN A O 1
ATOM 696 N N . GLU A 1 84 ? -18.345 -8.380 12.817 1.00 94.62 84 GLU A N 1
ATOM 697 C CA . GLU A 1 84 ? -19.473 -7.447 12.624 1.00 94.62 84 GLU A CA 1
ATOM 698 C C . GLU A 1 84 ? -19.129 -5.967 12.872 1.00 94.62 84 GLU A C 1
ATOM 700 O O . GLU A 1 84 ? -19.699 -5.069 12.248 1.00 94.62 84 GLU A O 1
ATOM 705 N N . VAL A 1 85 ? -18.221 -5.694 13.815 1.00 95.75 85 VAL A N 1
ATOM 706 C CA . VAL A 1 85 ? -17.773 -4.334 14.133 1.00 95.75 85 VAL A CA 1
ATOM 707 C C . VAL A 1 85 ? -16.746 -3.878 13.106 1.00 95.75 85 VAL A C 1
ATOM 709 O O . VAL A 1 85 ? -16.888 -2.797 12.534 1.00 95.75 85 VAL A O 1
ATOM 712 N N . LEU A 1 86 ? -15.737 -4.711 12.842 1.00 96.44 86 LEU A N 1
ATOM 713 C CA . LEU A 1 86 ? -14.652 -4.411 11.911 1.00 96.44 86 LEU A CA 1
ATOM 714 C C . LEU A 1 86 ? -15.166 -4.202 10.485 1.00 96.44 86 LEU A C 1
ATOM 716 O O . LEU A 1 86 ? -14.705 -3.288 9.806 1.00 96.44 86 LEU A O 1
ATOM 720 N N . GLU A 1 87 ? -16.157 -4.975 10.045 1.00 95.75 87 GLU A N 1
ATOM 721 C CA . GLU A 1 87 ? -16.815 -4.819 8.746 1.00 95.75 87 GLU A CA 1
ATOM 722 C C . GLU A 1 87 ? -17.458 -3.435 8.585 1.00 95.75 87 GLU A C 1
ATOM 724 O O . GLU A 1 87 ? -17.313 -2.808 7.536 1.00 95.75 87 GLU A O 1
ATOM 729 N N . LYS A 1 88 ? -18.104 -2.913 9.637 1.00 95.44 88 LYS A N 1
ATOM 730 C CA . LYS A 1 88 ? -18.771 -1.599 9.614 1.00 95.44 88 LYS A CA 1
ATOM 731 C C . LYS A 1 88 ? -17.787 -0.437 9.527 1.00 95.44 88 LYS A C 1
ATOM 733 O O . LYS A 1 88 ? -18.069 0.557 8.856 1.00 95.44 88 LYS A O 1
ATOM 738 N N . VAL A 1 89 ? -16.639 -0.546 10.196 1.00 96.19 89 VAL A N 1
ATOM 739 C CA . VAL A 1 89 ? -15.630 0.528 10.238 1.00 96.19 89 VAL A CA 1
ATOM 740 C C . VAL A 1 89 ? -14.546 0.402 9.172 1.00 96.19 89 VAL A C 1
ATOM 742 O O . VAL A 1 89 ? -13.727 1.307 9.034 1.00 96.19 89 VAL A O 1
ATOM 745 N N . SER A 1 90 ? -14.528 -0.681 8.398 1.00 95.50 90 SER A N 1
ATOM 746 C CA . SER A 1 90 ? -13.547 -0.874 7.330 1.00 95.50 90 SER A CA 1
ATOM 747 C C . SER A 1 90 ? -13.982 -0.224 6.019 1.00 95.50 90 SER A C 1
ATOM 749 O O . SER A 1 90 ? -15.158 -0.211 5.657 1.00 95.50 90 SER A O 1
ATOM 751 N N . SER A 1 91 ? -13.006 0.295 5.278 1.00 93.19 91 SER A N 1
ATOM 752 C CA . SER A 1 91 ? -13.177 0.745 3.896 1.00 93.19 91 SER A CA 1
ATOM 753 C C . SER A 1 91 ? -13.203 -0.444 2.933 1.00 93.19 91 SER A C 1
ATOM 755 O O . SER A 1 91 ? -13.976 -0.456 1.978 1.00 93.19 91 SER A O 1
ATOM 757 N N . TYR A 1 92 ? -12.365 -1.452 3.183 1.00 92.19 92 TYR A N 1
ATOM 758 C CA . TYR A 1 92 ? -12.293 -2.688 2.407 1.00 92.19 92 TYR A CA 1
ATOM 759 C C . TYR A 1 92 ? -11.614 -3.795 3.218 1.00 92.19 92 TYR A C 1
ATOM 761 O O . TYR A 1 92 ? -10.968 -3.536 4.237 1.00 92.19 92 TYR A O 1
ATOM 769 N N . GLN A 1 93 ? -11.740 -5.028 2.730 1.00 92.81 93 GLN A N 1
ATOM 770 C CA . GLN A 1 93 ? -11.109 -6.207 3.311 1.00 92.81 93 GLN A CA 1
ATOM 771 C C . GLN A 1 93 ? -10.317 -6.969 2.262 1.00 92.81 93 GLN A C 1
ATOM 773 O O . GLN A 1 93 ? -10.646 -6.927 1.075 1.00 92.81 93 GLN A O 1
ATOM 778 N N . ILE A 1 94 ? -9.264 -7.650 2.702 1.00 91.50 94 ILE A N 1
ATOM 779 C CA . ILE A 1 94 ? -8.420 -8.467 1.832 1.00 91.50 94 ILE A CA 1
ATOM 780 C C . ILE A 1 94 ? -8.088 -9.765 2.553 1.00 91.50 94 ILE A C 1
ATOM 782 O O . ILE A 1 94 ? -7.658 -9.744 3.706 1.00 91.50 94 ILE A O 1
ATOM 786 N N . GLU A 1 95 ? -8.256 -10.886 1.861 1.00 91.81 95 GLU A N 1
ATOM 787 C CA . GLU A 1 95 ? -7.763 -12.171 2.342 1.00 91.81 95 GLU A CA 1
ATOM 788 C C . GLU A 1 95 ? -6.239 -12.213 2.284 1.00 91.81 95 GLU A C 1
ATOM 790 O O . GLU A 1 95 ? -5.616 -11.852 1.282 1.00 91.81 95 GLU A O 1
ATOM 795 N N . VAL A 1 96 ? -5.627 -12.661 3.373 1.00 88.81 96 VAL A N 1
ATOM 796 C CA . VAL A 1 96 ? -4.176 -12.724 3.506 1.00 88.81 96 VAL A CA 1
ATOM 797 C C . VAL A 1 96 ? -3.715 -14.102 3.930 1.00 88.81 96 VAL A C 1
ATOM 799 O O . VAL A 1 96 ? -4.345 -14.789 4.731 1.00 88.81 96 VAL A O 1
ATOM 802 N N . LYS A 1 97 ? -2.549 -14.482 3.406 1.00 84.38 97 LYS A N 1
ATOM 803 C CA . LYS A 1 97 ? -1.802 -15.649 3.866 1.00 84.38 97 LYS A CA 1
ATOM 804 C C . LYS A 1 97 ? -0.748 -15.183 4.867 1.00 84.38 97 LYS A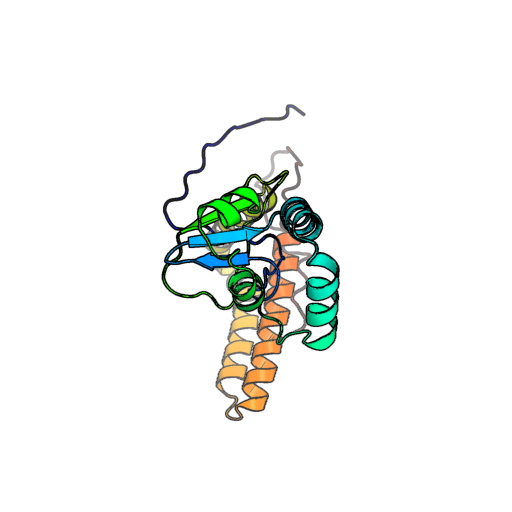 C 1
ATOM 806 O O . LYS A 1 97 ? 0.125 -14.390 4.519 1.00 84.38 97 LYS A O 1
ATOM 811 N N . GLY A 1 98 ? -0.830 -15.684 6.098 1.00 83.25 98 GLY A N 1
ATOM 812 C CA . GLY A 1 98 ? 0.074 -15.313 7.191 1.00 83.25 98 GLY A CA 1
ATOM 813 C C . GLY A 1 98 ? -0.275 -13.977 7.851 1.00 83.25 98 GLY A C 1
ATOM 814 O O . GLY A 1 98 ? -1.399 -13.490 7.737 1.00 83.25 98 GLY A O 1
ATOM 815 N N . SER A 1 99 ? 0.695 -13.401 8.565 1.00 77.00 99 SER A N 1
ATOM 816 C CA . SER A 1 99 ? 0.536 -12.136 9.294 1.00 77.00 99 SER A CA 1
ATOM 817 C C . SER A 1 99 ? 1.504 -11.074 8.774 1.00 77.00 99 SER A C 1
ATOM 819 O O . SER A 1 99 ? 2.654 -11.022 9.225 1.00 77.00 99 SER A O 1
ATOM 821 N N . PRO A 1 100 ? 1.089 -10.257 7.788 1.00 72.69 100 PRO A N 1
ATOM 822 C CA . PRO A 1 100 ? 1.966 -9.257 7.197 1.00 72.69 100 PRO A CA 1
ATOM 823 C C . PRO A 1 100 ? 2.315 -8.175 8.225 1.00 72.69 100 PRO A C 1
ATOM 825 O O . PRO A 1 100 ? 1.439 -7.607 8.870 1.00 72.69 100 PRO A O 1
ATOM 828 N N . ARG A 1 101 ? 3.614 -7.882 8.369 1.00 71.38 101 ARG A N 1
ATOM 829 C CA . ARG A 1 101 ? 4.105 -6.771 9.210 1.00 71.38 101 ARG A CA 1
ATOM 830 C C . ARG A 1 101 ? 3.909 -5.409 8.546 1.00 71.38 101 ARG A C 1
ATOM 832 O O . ARG A 1 101 ? 3.721 -4.407 9.224 1.00 71.38 101 ARG A O 1
ATOM 839 N N . GLU A 1 102 ? 3.975 -5.393 7.220 1.00 76.12 102 GLU A N 1
ATOM 840 C CA . GLU A 1 102 ? 3.830 -4.213 6.378 1.00 76.12 102 GLU A CA 1
ATOM 841 C C . GLU A 1 102 ? 2.835 -4.524 5.267 1.00 76.12 102 GLU A C 1
ATOM 843 O O . GLU A 1 102 ? 2.906 -5.587 4.642 1.00 76.12 102 GLU A O 1
ATOM 848 N N . PHE A 1 103 ? 1.934 -3.584 4.993 1.00 83.38 103 PHE A N 1
ATOM 849 C CA . PHE A 1 103 ? 0.985 -3.702 3.897 1.00 83.38 103 PHE A CA 1
ATOM 850 C C . PHE A 1 103 ? 1.128 -2.501 2.964 1.00 83.38 103 PHE A C 1
ATOM 852 O O . PHE A 1 103 ? 0.866 -1.359 3.342 1.00 83.38 103 PHE A O 1
ATOM 859 N N . ARG A 1 104 ? 1.561 -2.771 1.730 1.00 89.62 104 ARG A N 1
ATOM 860 C CA . ARG A 1 104 ? 1.683 -1.765 0.671 1.00 89.62 104 ARG A CA 1
ATOM 861 C C . ARG A 1 104 ? 0.411 -1.791 -0.172 1.00 89.62 104 ARG A C 1
ATOM 863 O O . ARG A 1 104 ? 0.188 -2.774 -0.884 1.00 89.62 104 ARG A O 1
ATOM 870 N N . PRO A 1 105 ? -0.447 -0.764 -0.090 1.00 90.38 105 PRO A N 1
ATOM 871 C CA . PRO A 1 105 ? -1.688 -0.748 -0.837 1.00 90.38 105 PRO A CA 1
ATOM 872 C C . PRO A 1 105 ? -1.425 -0.605 -2.338 1.00 90.38 105 PRO A C 1
ATOM 874 O O . PRO A 1 105 ? -0.495 0.063 -2.794 1.00 90.38 105 PRO A O 1
ATOM 877 N N . PHE A 1 106 ? -2.287 -1.253 -3.115 1.00 94.25 106 PHE A N 1
ATOM 878 C CA . PHE A 1 106 ? -2.372 -1.034 -4.553 1.00 94.25 106 PHE A CA 1
ATOM 879 C C . PHE A 1 106 ? -2.888 0.387 -4.833 1.00 94.25 106 PHE A C 1
ATOM 881 O O . PHE A 1 106 ? -3.709 0.899 -4.067 1.00 94.25 106 PHE A O 1
ATOM 888 N N . ILE A 1 107 ? -2.447 1.010 -5.926 1.00 94.44 107 ILE A N 1
ATOM 889 C CA . ILE A 1 107 ? -2.865 2.358 -6.318 1.00 94.44 107 ILE A CA 1
ATOM 890 C C . ILE A 1 107 ? -4.365 2.435 -6.615 1.00 94.44 107 ILE A C 1
ATOM 892 O O . ILE A 1 107 ? -4.932 1.606 -7.329 1.00 94.44 107 ILE A O 1
ATOM 896 N N . LYS A 1 108 ? -5.031 3.443 -6.050 1.00 92.31 108 LYS A N 1
ATOM 897 C CA . LYS A 1 108 ? -6.486 3.607 -6.124 1.00 92.31 108 LYS A CA 1
ATOM 898 C C . LYS A 1 108 ? -6.855 5.025 -6.526 1.00 92.31 108 LYS A C 1
ATOM 900 O O . LYS A 1 108 ? -6.133 5.972 -6.235 1.00 92.31 108 LYS A O 1
ATOM 905 N N . THR A 1 109 ? -8.017 5.164 -7.148 1.00 91.31 109 THR A N 1
ATOM 906 C CA . THR A 1 109 ? -8.711 6.440 -7.323 1.00 91.31 109 THR A CA 1
ATOM 907 C C . THR A 1 109 ? -10.132 6.279 -6.803 1.00 91.31 109 THR A C 1
ATOM 909 O O . THR A 1 109 ? -10.796 5.293 -7.119 1.00 91.31 109 THR A O 1
ATOM 912 N N . GLN A 1 110 ? -10.573 7.185 -5.925 1.00 87.25 110 GLN A N 1
ATOM 913 C CA . GLN A 1 110 ? -11.889 7.103 -5.269 1.00 87.25 110 GLN A CA 1
ATOM 914 C C . GLN A 1 110 ? -12.175 5.709 -4.662 1.00 87.25 110 GLN A C 1
ATOM 916 O O . GLN A 1 110 ? -13.247 5.135 -4.835 1.00 87.25 110 GLN A O 1
ATOM 921 N N . GLY A 1 111 ? -11.169 5.118 -4.007 1.00 85.12 111 GLY A N 1
ATOM 922 C CA . GLY A 1 111 ? -11.258 3.790 -3.387 1.00 85.12 111 GLY A CA 1
ATOM 923 C C . GLY A 1 111 ? -11.172 2.597 -4.350 1.00 85.12 111 GLY A C 1
ATOM 924 O O . GLY A 1 111 ? -11.007 1.469 -3.889 1.00 85.12 111 GLY A O 1
ATOM 925 N N . LYS A 1 112 ? -11.207 2.813 -5.670 1.00 90.38 112 LYS A N 1
ATOM 926 C CA . LYS A 1 112 ? -11.157 1.743 -6.675 1.00 90.38 112 LYS A CA 1
ATOM 927 C C . LYS A 1 112 ? -9.735 1.553 -7.215 1.00 90.38 112 LYS A C 1
ATOM 929 O O . LYS A 1 112 ? -9.124 2.535 -7.646 1.00 90.38 112 LYS A O 1
ATOM 934 N N . PRO A 1 113 ? -9.186 0.325 -7.202 1.00 93.38 113 PRO A N 1
ATOM 935 C CA . PRO A 1 113 ? -7.873 0.055 -7.776 1.00 93.38 113 PRO A CA 1
ATOM 936 C C . PRO A 1 113 ? -7.894 0.239 -9.298 1.00 93.38 113 PRO A C 1
ATOM 938 O O . PRO A 1 113 ? -8.884 -0.088 -9.951 1.00 93.38 113 PRO A O 1
ATOM 941 N N . TYR A 1 114 ? -6.803 0.750 -9.869 1.00 95.06 114 TYR A N 1
ATOM 942 C CA . TYR A 1 114 ? -6.662 0.913 -11.320 1.00 95.06 114 TYR A CA 1
ATOM 943 C C . TYR A 1 114 ? -5.209 0.733 -11.765 1.00 95.06 114 TYR A C 1
ATOM 945 O O . TYR A 1 114 ? -4.286 0.940 -10.986 1.00 95.06 114 TYR A O 1
ATOM 953 N N . ILE A 1 115 ? -4.993 0.373 -13.030 1.00 95.62 115 ILE A N 1
ATOM 954 C CA . ILE A 1 115 ? -3.652 0.359 -13.624 1.00 95.62 115 ILE A CA 1
ATOM 955 C C . ILE A 1 115 ? -3.396 1.741 -14.244 1.00 95.62 115 ILE A C 1
ATOM 957 O O . ILE A 1 115 ? -4.108 2.112 -15.182 1.00 95.62 115 ILE A O 1
ATOM 961 N N . PRO A 1 116 ? -2.404 2.515 -13.770 1.00 94.62 116 PRO A N 1
ATOM 962 C CA . PRO A 1 116 ? -2.095 3.814 -14.351 1.00 94.62 116 PRO A CA 1
ATOM 963 C C . PRO A 1 116 ? -1.603 3.698 -15.794 1.00 94.62 116 PRO A C 1
ATOM 965 O O . PRO A 1 116 ? -0.807 2.818 -16.131 1.00 94.62 116 PRO A O 1
ATOM 968 N N . GLY A 1 117 ? -2.007 4.648 -16.642 1.00 91.62 117 GLY A N 1
ATOM 969 C CA . GLY A 1 117 ? -1.522 4.725 -18.024 1.00 91.62 117 GLY A CA 1
ATOM 970 C C . GLY A 1 117 ? -0.003 4.902 -18.107 1.00 91.62 117 GLY A C 1
ATOM 971 O O . GLY A 1 117 ? 0.625 4.367 -19.016 1.00 91.62 117 GLY A O 1
ATOM 972 N N . SER A 1 118 ? 0.606 5.575 -17.124 1.00 89.50 118 SER A N 1
ATOM 973 C CA . SER A 1 118 ? 2.063 5.696 -16.994 1.00 89.50 118 SER A CA 1
ATOM 974 C C . SER A 1 118 ? 2.749 4.347 -16.765 1.00 89.50 118 SER A C 1
ATOM 976 O O . SER A 1 118 ? 3.797 4.107 -17.358 1.00 89.50 118 SER A O 1
ATOM 978 N N . SER A 1 119 ? 2.151 3.438 -15.986 1.00 92.06 119 SER A N 1
ATOM 979 C CA . SER A 1 119 ? 2.677 2.083 -15.774 1.00 92.06 119 SER A CA 1
ATOM 980 C C . SER A 1 119 ? 2.636 1.257 -17.061 1.00 92.06 119 SER A C 1
ATOM 982 O O . SER A 1 119 ? 3.631 0.628 -17.418 1.00 92.06 119 SER A O 1
ATOM 984 N N . VAL A 1 120 ? 1.525 1.312 -17.807 1.00 92.44 120 VAL A N 1
ATOM 985 C CA . VAL A 1 120 ? 1.403 0.633 -19.113 1.00 92.44 120 VAL A CA 1
ATOM 986 C C . VAL A 1 120 ? 2.382 1.224 -20.127 1.00 92.44 120 VAL A C 1
ATOM 988 O O . VAL A 1 120 ? 3.104 0.487 -20.796 1.00 92.44 120 VAL A O 1
ATOM 991 N N . LYS A 1 121 ? 2.454 2.558 -20.211 1.00 88.06 121 LYS A N 1
ATOM 992 C CA . LYS A 1 121 ? 3.392 3.264 -21.091 1.00 88.06 121 LYS A CA 1
ATOM 993 C C . LYS A 1 121 ? 4.837 2.907 -20.756 1.00 88.06 121 LYS A C 1
ATOM 995 O O . LYS A 1 121 ? 5.615 2.685 -21.674 1.00 88.06 121 LYS A O 1
ATOM 1000 N N . GLY A 1 122 ? 5.188 2.821 -19.473 1.00 84.25 122 GLY A N 1
ATOM 1001 C CA . GLY A 1 122 ? 6.513 2.402 -19.020 1.00 84.25 122 GLY A CA 1
ATOM 1002 C C . GLY A 1 122 ? 6.873 1.000 -19.510 1.00 84.25 122 GLY A C 1
ATOM 1003 O O . GLY A 1 122 ? 7.931 0.822 -20.109 1.00 84.25 122 GLY A O 1
ATOM 1004 N N . ALA A 1 123 ? 5.966 0.032 -19.350 1.00 88.75 123 ALA A N 1
ATOM 1005 C CA . ALA A 1 123 ? 6.172 -1.331 -19.840 1.00 88.75 123 ALA A CA 1
ATOM 1006 C C . ALA A 1 123 ? 6.365 -1.383 -21.369 1.00 88.75 123 ALA A C 1
ATOM 1008 O O . ALA A 1 123 ? 7.308 -2.009 -21.852 1.00 88.75 123 ALA A O 1
ATOM 1009 N N . LEU A 1 124 ? 5.525 -0.672 -22.130 1.00 88.19 124 LEU A N 1
ATOM 1010 C CA . LEU A 1 124 ? 5.650 -0.584 -23.590 1.00 88.19 124 LEU A CA 1
ATOM 1011 C C . LEU A 1 124 ? 6.947 0.108 -24.021 1.00 88.19 124 LEU A C 1
ATOM 1013 O O . LEU A 1 124 ? 7.614 -0.366 -24.935 1.00 88.19 124 LEU A O 1
ATOM 1017 N N . ARG A 1 125 ? 7.334 1.202 -23.354 1.00 81.62 125 ARG A N 1
ATOM 1018 C CA . ARG A 1 125 ? 8.575 1.939 -23.638 1.00 81.62 125 ARG A CA 1
ATOM 1019 C C . ARG A 1 125 ? 9.794 1.036 -23.481 1.00 81.62 125 ARG A C 1
ATOM 1021 O O . ARG A 1 125 ? 10.662 1.052 -24.345 1.00 81.62 125 ARG A O 1
ATOM 1028 N N . VAL A 1 126 ? 9.833 0.224 -22.423 1.00 83.25 126 VAL A N 1
ATOM 1029 C CA . VAL A 1 126 ? 10.912 -0.748 -22.196 1.00 83.25 126 VAL A CA 1
ATOM 1030 C C . VAL A 1 126 ? 10.915 -1.837 -23.270 1.00 83.25 126 VAL A C 1
ATOM 1032 O O . VAL A 1 126 ? 11.981 -2.160 -23.784 1.00 83.25 126 VAL A O 1
ATOM 1035 N N . ALA A 1 127 ? 9.752 -2.374 -23.651 1.00 85.00 127 ALA A N 1
ATOM 1036 C CA . ALA A 1 127 ? 9.661 -3.393 -24.699 1.00 85.00 127 ALA A CA 1
ATOM 1037 C C . ALA A 1 127 ? 10.127 -2.871 -26.071 1.00 85.00 127 ALA A C 1
ATOM 1039 O O . ALA A 1 127 ? 10.895 -3.540 -26.760 1.00 85.00 127 ALA A O 1
ATOM 1040 N N . LEU A 1 128 ? 9.707 -1.657 -26.445 1.00 82.69 128 LEU A N 1
ATOM 1041 C CA . LEU A 1 128 ? 10.146 -0.995 -27.675 1.00 82.69 128 LEU A CA 1
ATOM 1042 C C . LEU A 1 128 ? 11.647 -0.723 -27.651 1.00 82.69 128 LEU A C 1
ATOM 1044 O O . LEU A 1 128 ? 12.338 -1.050 -28.612 1.00 82.69 128 LEU A O 1
ATOM 1048 N N . LEU A 1 129 ? 12.155 -0.177 -26.541 1.00 79.19 129 LEU A N 1
ATOM 1049 C CA . LEU A 1 129 ? 13.581 0.064 -26.379 1.00 79.19 129 LEU A CA 1
ATOM 1050 C C . LEU A 1 129 ? 14.372 -1.236 -26.537 1.00 79.19 129 LEU A C 1
ATOM 1052 O O . LEU A 1 129 ? 15.334 -1.275 -27.293 1.00 79.19 129 LEU A O 1
ATOM 1056 N N . TYR A 1 130 ? 13.954 -2.303 -25.857 1.00 81.88 130 TYR A N 1
ATOM 1057 C CA . TYR A 1 130 ? 14.600 -3.606 -25.963 1.00 81.88 130 TYR A CA 1
ATOM 1058 C C . TYR A 1 130 ? 14.668 -4.093 -27.416 1.00 81.88 130 TYR A C 1
ATOM 1060 O O . TYR A 1 130 ? 15.728 -4.539 -27.851 1.00 81.88 130 TYR A O 1
ATOM 1068 N N . ASN A 1 131 ? 13.577 -3.961 -28.178 1.00 82.62 131 ASN A N 1
ATOM 1069 C CA . ASN A 1 131 ? 13.560 -4.362 -29.583 1.00 82.62 131 ASN A CA 1
ATOM 1070 C C . ASN A 1 131 ? 14.541 -3.537 -30.432 1.00 82.62 131 ASN A C 1
ATOM 1072 O O . ASN A 1 131 ? 15.328 -4.107 -31.178 1.00 82.62 131 ASN A O 1
ATOM 1076 N N . ILE A 1 132 ? 14.557 -2.211 -30.259 1.00 77.06 132 ILE A N 1
ATOM 1077 C CA . ILE A 1 132 ? 15.490 -1.317 -30.966 1.00 77.06 132 ILE A CA 1
ATOM 1078 C C . ILE A 1 132 ? 16.947 -1.677 -30.640 1.00 77.06 132 ILE A C 1
ATOM 1080 O O . ILE A 1 132 ? 17.775 -1.796 -31.540 1.00 77.06 132 ILE A O 1
ATOM 1084 N N . LEU A 1 133 ? 17.268 -1.883 -29.358 1.00 74.81 133 LEU A N 1
ATOM 1085 C CA . LEU A 1 133 ? 18.623 -2.241 -28.927 1.00 74.81 133 LEU A CA 1
ATOM 1086 C C . LEU A 1 133 ? 19.068 -3.598 -29.488 1.00 74.81 133 LEU A C 1
ATOM 1088 O O . LEU A 1 133 ? 20.243 -3.771 -29.806 1.00 74.81 133 LEU A O 1
ATOM 1092 N N . LYS A 1 134 ? 18.143 -4.555 -29.609 1.00 76.75 134 LYS A N 1
ATOM 1093 C CA . LYS A 1 134 ? 18.416 -5.878 -30.176 1.00 76.75 134 LYS A CA 1
ATOM 1094 C C . LYS A 1 134 ? 18.789 -5.795 -31.659 1.00 76.75 134 LYS A C 1
ATOM 1096 O O . LYS A 1 134 ? 19.725 -6.475 -32.076 1.00 76.75 134 LYS A O 1
ATOM 1101 N N . ASP A 1 135 ? 18.101 -4.949 -32.420 1.00 73.56 135 ASP A N 1
ATOM 1102 C CA . ASP A 1 135 ? 18.314 -4.797 -33.864 1.00 73.56 135 ASP A CA 1
ATOM 1103 C C . ASP A 1 135 ? 19.556 -3.942 -34.195 1.00 73.56 135 ASP A C 1
ATOM 1105 O O . ASP A 1 135 ? 20.166 -4.105 -35.248 1.00 73.56 135 ASP A O 1
ATOM 1109 N N . CYS A 1 136 ? 19.981 -3.059 -33.284 1.00 67.19 136 CYS A N 1
ATOM 1110 C CA . CYS A 1 136 ? 21.146 -2.173 -33.440 1.00 67.19 136 CYS A CA 1
ATOM 1111 C C . CYS A 1 136 ? 22.400 -2.652 -32.684 1.00 67.19 136 CYS A C 1
ATOM 1113 O O . CYS A 1 136 ? 23.273 -1.852 -32.330 1.00 67.19 136 CYS A O 1
ATOM 1115 N N . SER A 1 137 ? 22.484 -3.958 -32.426 1.00 64.00 137 SER A N 1
ATOM 1116 C CA . SER A 1 137 ? 23.447 -4.568 -31.504 1.00 64.00 137 SER A CA 1
ATOM 1117 C C . SER A 1 137 ? 24.909 -4.206 -31.788 1.00 64.00 137 SER A C 1
ATOM 1119 O O . SER A 1 137 ? 25.605 -3.805 -30.863 1.00 64.00 137 SER A O 1
ATOM 1121 N N . SER A 1 138 ? 25.374 -4.236 -33.040 1.00 66.12 138 SER A N 1
ATOM 1122 C CA . SER A 1 138 ? 26.800 -4.044 -33.367 1.00 66.12 138 SER A CA 1
ATOM 1123 C C . SER A 1 138 ? 27.321 -2.611 -33.171 1.00 66.12 138 SER A C 1
ATOM 1125 O O . SER A 1 138 ? 28.461 -2.415 -32.752 1.00 66.12 138 SER A O 1
ATOM 1127 N N . GLN A 1 139 ? 26.502 -1.592 -33.448 1.00 63.34 139 GLN A N 1
ATOM 1128 C CA . GLN A 1 139 ? 26.883 -0.184 -33.262 1.00 63.34 139 GLN A CA 1
ATOM 1129 C C . GLN A 1 139 ? 26.743 0.244 -31.797 1.00 63.34 139 GLN A C 1
ATOM 1131 O O . GLN A 1 139 ? 27.573 0.990 -31.274 1.00 63.34 139 GLN A O 1
ATOM 1136 N N . LEU A 1 140 ? 25.720 -0.270 -31.112 1.00 63.00 140 LEU A N 1
ATOM 1137 C CA . LEU A 1 140 ? 25.458 0.052 -29.714 1.00 63.00 140 LEU A CA 1
ATOM 1138 C C . LEU A 1 140 ? 26.352 -0.705 -28.743 1.00 63.00 140 LEU A C 1
ATOM 1140 O O . LEU A 1 140 ? 26.613 -0.204 -27.655 1.00 63.00 140 LEU A O 1
ATOM 1144 N N . GLU A 1 141 ? 26.873 -1.869 -29.118 1.00 64.62 141 GLU A N 1
ATOM 1145 C CA . GLU A 1 141 ? 27.781 -2.631 -28.265 1.00 64.62 141 GLU A CA 1
ATOM 1146 C C . GLU A 1 141 ? 29.058 -1.865 -27.928 1.00 64.62 141 GLU A C 1
ATOM 1148 O O . GLU A 1 141 ? 29.479 -1.841 -26.769 1.00 64.62 141 GLU A O 1
ATOM 1153 N N . ASN A 1 142 ? 29.604 -1.129 -28.892 1.00 63.84 142 ASN A N 1
ATOM 1154 C CA . ASN A 1 142 ? 30.803 -0.328 -28.667 1.00 63.84 142 ASN A CA 1
ATOM 1155 C C . ASN A 1 142 ? 30.529 0.936 -27.838 1.00 63.84 142 ASN A C 1
ATOM 1157 O O . ASN A 1 142 ? 31.358 1.313 -27.014 1.00 63.84 142 ASN A O 1
ATOM 1161 N N . ILE A 1 143 ? 29.367 1.570 -28.023 1.00 64.88 143 ILE A N 1
ATOM 1162 C CA . ILE A 1 143 ? 29.035 2.852 -27.381 1.00 64.88 143 ILE A CA 1
ATOM 1163 C C . ILE A 1 143 ? 28.441 2.645 -25.979 1.00 64.88 143 ILE A C 1
ATOM 1165 O O . ILE A 1 143 ? 28.794 3.362 -25.045 1.00 64.88 143 ILE A O 1
ATOM 1169 N N . LEU A 1 144 ? 27.560 1.654 -25.810 1.00 67.12 144 LEU A N 1
ATOM 1170 C CA . LEU A 1 144 ? 26.876 1.368 -24.548 1.00 67.12 144 LEU A CA 1
ATOM 1171 C C . LEU A 1 144 ? 27.521 0.237 -23.750 1.00 67.12 144 LEU A C 1
ATOM 1173 O O . LEU A 1 144 ? 27.758 0.396 -22.554 1.00 67.12 144 LEU A O 1
ATOM 1177 N N . PHE A 1 145 ? 27.750 -0.928 -24.362 1.00 72.38 145 PHE A N 1
ATOM 1178 C CA . PHE A 1 145 ? 28.096 -2.133 -23.598 1.00 72.38 145 PHE A CA 1
ATOM 1179 C C . PHE A 1 145 ? 29.576 -2.185 -23.211 1.00 72.38 145 PHE A C 1
ATOM 1181 O O . PHE A 1 145 ? 29.886 -2.588 -22.088 1.00 72.38 145 PHE A O 1
ATOM 1188 N N . SER A 1 146 ? 30.483 -1.727 -24.077 1.00 73.81 146 SER A N 1
ATOM 1189 C CA . SER A 1 146 ? 31.928 -1.730 -23.813 1.00 73.81 146 SER A CA 1
ATOM 1190 C C . SER A 1 146 ? 32.317 -0.930 -22.552 1.00 73.81 146 SER A C 1
ATOM 1192 O O . SER A 1 146 ? 32.958 -1.511 -21.666 1.00 73.81 146 SER A O 1
ATOM 1194 N N . PRO A 1 147 ? 31.860 0.327 -22.348 1.00 74.00 147 PRO A N 1
ATOM 1195 C CA . PRO A 1 147 ? 32.158 1.068 -21.119 1.00 74.00 147 PRO A CA 1
ATOM 1196 C C . PRO A 1 147 ? 31.628 0.376 -19.858 1.00 74.00 147 PRO A C 1
ATOM 1198 O O . PRO A 1 147 ? 32.330 0.287 -18.849 1.00 74.00 147 PRO A O 1
ATOM 1201 N N . ILE A 1 148 ? 30.406 -0.165 -19.918 1.00 77.25 148 ILE A N 1
ATOM 1202 C CA . ILE A 1 148 ? 29.769 -0.858 -18.789 1.00 77.25 148 ILE A CA 1
ATOM 1203 C C . ILE A 1 148 ? 30.545 -2.129 -18.433 1.00 77.25 148 ILE A C 1
ATOM 1205 O O . ILE A 1 148 ? 30.796 -2.386 -17.254 1.00 77.25 148 ILE A O 1
ATOM 1209 N N . LYS A 1 149 ? 30.969 -2.903 -19.438 1.00 80.25 149 LYS A N 1
ATOM 1210 C CA . LYS A 1 149 ? 31.747 -4.134 -19.259 1.00 80.25 149 LYS A CA 1
ATOM 1211 C C . LYS A 1 149 ? 33.087 -3.855 -18.581 1.00 80.25 149 LYS A C 1
ATOM 1213 O O . LYS A 1 149 ? 33.402 -4.500 -17.586 1.00 80.25 149 LYS A O 1
ATOM 1218 N N . ILE A 1 150 ? 33.805 -2.816 -19.018 1.00 82.62 150 ILE A N 1
ATOM 1219 C CA . ILE A 1 150 ? 35.059 -2.376 -18.383 1.00 82.62 150 ILE A CA 1
ATOM 1220 C C . ILE A 1 150 ? 34.842 -2.041 -16.900 1.00 82.62 150 ILE A C 1
ATOM 1222 O O . ILE A 1 150 ? 35.674 -2.373 -16.055 1.00 82.62 150 ILE A O 1
ATOM 1226 N N . GLN A 1 151 ? 33.730 -1.390 -16.550 1.00 78.88 151 GLN A N 1
ATOM 1227 C CA . GLN A 1 151 ? 33.432 -1.064 -15.152 1.00 78.88 151 GLN A CA 1
ATOM 1228 C C . GLN A 1 151 ? 33.065 -2.297 -14.320 1.00 78.88 151 GLN A C 1
ATOM 1230 O O . GLN A 1 151 ? 33.498 -2.401 -13.171 1.00 78.88 151 GLN A O 1
ATOM 1235 N N . LEU A 1 152 ? 32.312 -3.243 -14.886 1.00 83.38 152 LEU A N 1
ATOM 1236 C CA . LEU A 1 152 ? 32.006 -4.519 -14.234 1.00 83.38 152 LEU A CA 1
ATOM 1237 C C . LEU A 1 152 ? 33.278 -5.339 -13.978 1.00 83.38 152 LEU A C 1
ATOM 1239 O O . LEU A 1 152 ? 33.437 -5.875 -12.881 1.00 83.38 152 LEU A O 1
ATOM 1243 N N . ASP A 1 153 ? 34.217 -5.346 -14.924 1.00 85.38 153 ASP A N 1
ATOM 1244 C CA . ASP A 1 153 ? 35.517 -6.009 -14.780 1.00 85.38 153 ASP A CA 1
ATOM 1245 C C . ASP A 1 153 ? 36.412 -5.334 -13.730 1.00 85.38 153 ASP A C 1
ATOM 1247 O O . ASP A 1 153 ? 37.201 -5.992 -13.053 1.00 85.38 153 ASP A O 1
ATOM 1251 N N . ARG A 1 154 ? 36.310 -4.010 -13.560 1.00 85.00 154 ARG A N 1
ATOM 1252 C CA . ARG A 1 154 ? 36.996 -3.300 -12.466 1.00 85.00 154 ARG A CA 1
ATOM 1253 C C . ARG A 1 154 ? 36.374 -3.629 -11.114 1.00 85.00 154 ARG A C 1
ATOM 1255 O O . ARG A 1 154 ? 37.110 -3.832 -10.155 1.00 85.00 154 ARG A O 1
ATOM 1262 N N . LEU A 1 155 ? 35.044 -3.701 -11.040 1.00 85.88 155 LEU A N 1
ATOM 1263 C CA . LEU A 1 155 ? 34.318 -4.057 -9.820 1.00 85.88 155 LEU A CA 1
ATOM 1264 C C . LEU A 1 155 ? 34.618 -5.482 -9.359 1.00 85.88 155 LEU A C 1
ATOM 1266 O O . LEU A 1 155 ? 34.803 -5.692 -8.164 1.00 85.88 155 LEU A O 1
ATOM 1270 N N . SER A 1 156 ? 34.674 -6.449 -10.279 1.00 83.38 156 SER A N 1
ATOM 1271 C CA . SER A 1 156 ? 34.936 -7.856 -9.948 1.00 83.38 156 SER A CA 1
ATOM 1272 C C . SER A 1 156 ? 36.334 -8.086 -9.365 1.00 83.38 156 SER A C 1
ATOM 1274 O O . SER A 1 156 ? 36.535 -9.045 -8.628 1.00 83.38 156 SER A O 1
ATOM 1276 N N . LYS A 1 157 ? 37.282 -7.180 -9.636 1.00 90.00 157 LYS A N 1
ATOM 1277 C CA . LYS A 1 157 ? 38.652 -7.204 -9.097 1.00 90.00 157 LYS A CA 1
ATOM 1278 C C . LYS A 1 157 ? 38.786 -6.568 -7.707 1.00 90.00 157 LYS A C 1
ATOM 1280 O O . LYS A 1 157 ? 39.868 -6.612 -7.123 1.00 90.00 157 LYS A O 1
ATOM 1285 N N . ILE A 1 158 ? 37.731 -5.955 -7.164 1.00 89.25 158 ILE A N 1
ATOM 1286 C CA . ILE A 1 158 ? 37.769 -5.356 -5.823 1.00 89.25 158 ILE A CA 1
ATOM 1287 C C . ILE A 1 158 ? 37.572 -6.455 -4.777 1.00 89.25 158 ILE A C 1
ATOM 1289 O O . ILE A 1 158 ? 36.475 -6.983 -4.632 1.00 89.25 158 ILE A O 1
ATOM 1293 N N . LEU A 1 159 ? 38.629 -6.745 -4.017 1.00 84.25 159 LEU A N 1
ATOM 1294 C CA . LEU A 1 159 ? 38.596 -7.724 -2.923 1.00 84.25 159 LEU A CA 1
ATOM 1295 C C . LEU A 1 159 ? 37.984 -7.159 -1.630 1.00 84.25 159 LEU A C 1
ATOM 1297 O O . LEU A 1 159 ? 37.424 -7.902 -0.831 1.00 84.25 159 LEU A O 1
ATOM 1301 N N . ASP A 1 160 ? 38.073 -5.842 -1.416 1.00 93.06 160 ASP A N 1
ATOM 1302 C CA . ASP A 1 160 ? 37.509 -5.195 -0.228 1.00 93.06 160 ASP A CA 1
ATOM 1303 C C . ASP A 1 160 ? 35.979 -5.069 -0.326 1.00 93.06 160 ASP A C 1
ATOM 1305 O O . ASP A 1 160 ? 35.442 -4.366 -1.188 1.00 93.06 160 ASP A O 1
ATOM 1309 N N . GLN A 1 161 ? 35.267 -5.712 0.602 1.00 86.19 161 GLN A N 1
ATOM 1310 C CA . GLN A 1 161 ? 33.808 -5.822 0.569 1.00 86.19 161 GLN A CA 1
ATOM 1311 C C . GLN A 1 161 ? 33.090 -4.471 0.729 1.00 86.19 161 GLN A C 1
ATOM 1313 O O . GLN A 1 161 ? 32.016 -4.253 0.154 1.00 86.19 161 GLN A O 1
ATOM 1318 N N . LYS A 1 162 ? 33.653 -3.544 1.513 1.00 88.88 162 LYS A N 1
ATOM 1319 C CA . LYS A 1 162 ? 33.045 -2.230 1.761 1.00 88.88 162 LYS A CA 1
ATOM 1320 C C . LYS A 1 162 ? 33.164 -1.356 0.515 1.00 88.88 162 LYS A C 1
ATOM 1322 O O . LYS A 1 162 ? 32.156 -0.840 0.025 1.00 88.88 162 LYS A O 1
ATOM 1327 N N . LYS A 1 163 ? 34.365 -1.287 -0.056 1.00 88.44 163 LYS A N 1
ATOM 1328 C CA . LYS A 1 163 ? 34.685 -0.577 -1.296 1.00 88.44 163 LYS A CA 1
ATOM 1329 C C . LYS A 1 163 ? 33.933 -1.161 -2.491 1.00 88.44 163 LYS A C 1
ATOM 1331 O O . LYS A 1 163 ? 33.404 -0.399 -3.300 1.00 88.44 163 LYS A O 1
ATOM 1336 N N . TYR A 1 164 ? 33.804 -2.488 -2.573 1.00 86.31 164 TYR A N 1
ATOM 1337 C CA . TYR A 1 164 ? 32.986 -3.166 -3.582 1.00 86.31 164 TYR A CA 1
ATOM 1338 C C . TYR A 1 164 ? 31.528 -2.701 -3.511 1.00 86.31 164 TYR A C 1
ATOM 1340 O O . TYR A 1 164 ? 30.957 -2.266 -4.512 1.00 86.31 164 TYR A O 1
ATOM 1348 N N . ASN A 1 165 ? 30.925 -2.731 -2.319 1.00 85.12 165 ASN A N 1
ATOM 1349 C CA . ASN A 1 165 ? 29.533 -2.330 -2.130 1.00 85.12 165 ASN A CA 1
ATOM 1350 C C . ASN A 1 165 ? 29.296 -0.847 -2.454 1.00 85.12 165 ASN A C 1
ATOM 1352 O O . ASN A 1 165 ? 28.269 -0.503 -3.048 1.00 85.12 165 ASN A O 1
ATOM 1356 N N . GLU A 1 166 ? 30.230 0.034 -2.097 1.00 87.56 166 GLU A N 1
ATOM 1357 C CA . GLU A 1 166 ? 30.169 1.458 -2.436 1.00 87.56 166 GLU A CA 1
ATOM 1358 C C . GLU A 1 166 ? 30.240 1.693 -3.948 1.00 87.56 166 GLU A C 1
ATOM 1360 O O . GLU A 1 166 ? 29.364 2.366 -4.509 1.00 87.56 166 GLU A O 1
ATOM 1365 N N . GLN A 1 167 ? 31.223 1.099 -4.630 1.00 84.94 167 GLN A N 1
ATOM 1366 C CA . GLN A 1 167 ? 31.369 1.258 -6.076 1.00 84.94 167 GLN A CA 1
ATOM 1367 C C . GLN A 1 167 ? 30.222 0.602 -6.848 1.00 84.94 167 GLN A C 1
ATOM 1369 O O . GLN A 1 167 ? 29.693 1.207 -7.779 1.00 84.94 167 GLN A O 1
ATOM 1374 N N . ARG A 1 168 ? 29.741 -0.569 -6.417 1.00 85.56 168 ARG A N 1
ATOM 1375 C CA . ARG A 1 168 ? 28.554 -1.223 -6.987 1.00 85.56 168 ARG A CA 1
ATOM 1376 C C . ARG A 1 168 ? 27.317 -0.333 -6.875 1.00 85.56 168 ARG A C 1
ATOM 1378 O O . ARG A 1 168 ? 26.558 -0.203 -7.836 1.00 85.56 168 ARG A O 1
ATOM 1385 N N . LYS A 1 169 ? 27.108 0.321 -5.724 1.00 85.94 169 LYS A N 1
ATOM 1386 C CA . LYS A 1 169 ? 26.017 1.295 -5.543 1.00 85.94 169 LYS A CA 1
ATOM 1387 C C . LYS A 1 169 ? 26.179 2.510 -6.459 1.00 85.94 169 LYS A C 1
ATOM 1389 O O . LYS A 1 169 ? 25.167 3.026 -6.931 1.00 85.94 169 LYS A O 1
ATOM 1394 N N . LYS A 1 170 ? 27.408 2.992 -6.681 1.00 85.50 170 LYS A N 1
ATOM 1395 C CA . LYS A 1 170 ? 27.696 4.117 -7.589 1.00 85.50 170 LYS A CA 1
ATOM 1396 C C . LYS A 1 170 ? 27.413 3.739 -9.045 1.00 85.50 170 LYS A C 1
ATOM 1398 O O . LYS A 1 170 ? 26.644 4.443 -9.692 1.00 85.50 170 LYS A O 1
ATOM 1403 N N . LEU A 1 171 ? 27.921 2.594 -9.512 1.00 81.62 171 LEU A N 1
ATOM 1404 C CA . LEU A 1 171 ? 27.659 2.082 -10.860 1.00 81.62 171 LEU A CA 1
ATOM 1405 C C . LEU A 1 171 ? 26.158 1.922 -11.109 1.00 81.62 171 LEU A C 1
ATOM 1407 O O . LEU A 1 171 ? 25.642 2.427 -12.098 1.00 81.62 171 LEU A O 1
ATOM 1411 N N . ARG A 1 172 ? 25.428 1.295 -10.178 1.00 78.06 172 ARG A N 1
ATOM 1412 C CA . ARG A 1 172 ? 23.972 1.128 -10.297 1.00 78.06 172 ARG A CA 1
ATOM 1413 C C . ARG A 1 172 ? 23.237 2.465 -10.435 1.00 78.06 172 ARG A C 1
ATOM 1415 O O . ARG A 1 172 ? 22.302 2.558 -11.2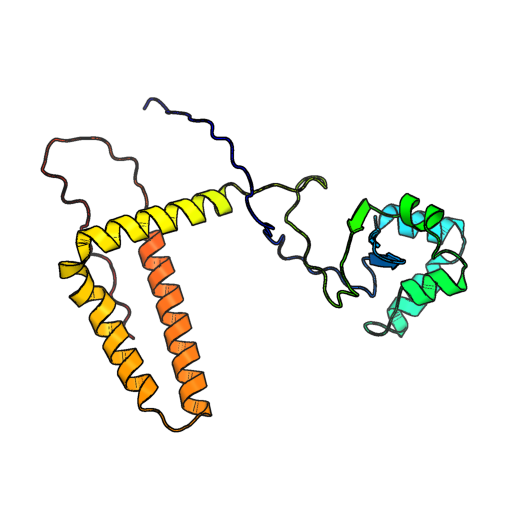23 1.00 78.06 172 ARG A O 1
ATOM 1422 N N . ARG A 1 173 ? 23.638 3.489 -9.674 1.00 80.06 173 ARG A N 1
ATOM 1423 C CA . ARG A 1 173 ? 23.054 4.837 -9.769 1.00 80.06 173 ARG A CA 1
ATOM 1424 C C . ARG A 1 173 ? 23.343 5.484 -11.121 1.00 80.06 173 ARG A C 1
ATOM 1426 O O . ARG A 1 173 ? 22.425 6.034 -11.719 1.00 80.06 173 ARG A O 1
ATOM 1433 N N . ASN A 1 174 ? 24.581 5.393 -11.599 1.00 77.12 174 ASN A N 1
ATOM 1434 C CA . ASN A 1 174 ? 24.972 5.976 -12.881 1.00 77.12 174 ASN A CA 1
ATOM 1435 C C . ASN A 1 174 ? 24.278 5.271 -14.056 1.00 77.12 174 ASN A C 1
ATOM 1437 O O . ASN A 1 174 ? 23.749 5.944 -14.929 1.00 77.12 174 ASN A O 1
ATOM 1441 N N . LEU A 1 175 ? 24.185 3.937 -14.029 1.00 75.44 175 LEU A N 1
ATOM 1442 C CA . LEU A 1 175 ? 23.404 3.167 -15.003 1.00 75.44 175 LEU A CA 1
ATOM 1443 C C . LEU A 1 175 ? 21.923 3.544 -14.974 1.00 75.44 175 LEU A C 1
ATOM 1445 O O . LEU A 1 175 ? 21.315 3.684 -16.025 1.00 75.44 175 LEU A O 1
ATOM 1449 N N . GLY A 1 176 ? 21.345 3.739 -13.786 1.00 71.38 176 GLY A N 1
ATOM 1450 C CA . GLY A 1 176 ? 19.966 4.208 -13.657 1.00 71.38 176 GLY A CA 1
ATOM 1451 C C . GLY A 1 176 ? 19.754 5.565 -14.331 1.00 71.38 176 GLY A C 1
ATOM 1452 O O . GLY A 1 176 ? 18.833 5.706 -15.124 1.00 71.38 176 GLY A O 1
ATOM 1453 N N . LYS A 1 177 ? 20.641 6.536 -14.076 1.00 77.06 177 LYS A N 1
ATOM 1454 C CA . LYS A 1 177 ? 20.595 7.854 -14.732 1.00 77.06 177 LYS A CA 1
ATOM 1455 C C . LYS A 1 177 ? 20.734 7.753 -16.246 1.00 77.06 177 LYS A C 1
ATOM 1457 O O . LYS A 1 177 ? 19.937 8.341 -16.95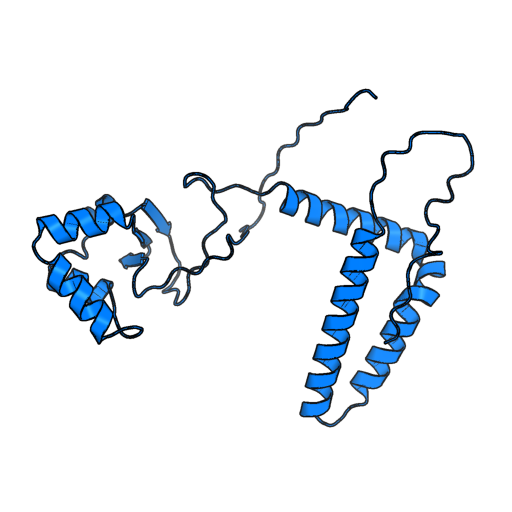9 1.00 77.06 177 LYS A O 1
ATOM 1462 N N . PHE A 1 178 ? 21.693 6.961 -16.714 1.00 74.38 178 PHE A N 1
ATOM 1463 C CA . PHE A 1 178 ? 21.904 6.730 -18.136 1.00 74.38 178 PHE A CA 1
ATOM 1464 C C . PHE A 1 178 ? 20.679 6.104 -18.811 1.00 74.38 178 PHE A C 1
ATOM 1466 O O . PHE A 1 178 ? 20.278 6.536 -19.884 1.00 74.38 178 PHE A O 1
ATOM 1473 N N . LEU A 1 179 ? 20.048 5.109 -18.178 1.00 71.19 179 LEU A N 1
ATOM 1474 C CA . LEU A 1 179 ? 18.816 4.515 -18.693 1.00 71.19 179 LEU A CA 1
ATOM 1475 C C . LEU A 1 179 ? 17.678 5.534 -18.734 1.00 71.19 179 LEU A C 1
ATOM 1477 O O . LEU A 1 179 ? 16.936 5.544 -19.706 1.00 71.19 179 LEU A O 1
ATOM 1481 N N . GLU A 1 180 ? 17.548 6.397 -17.728 1.00 72.94 180 GLU A N 1
ATOM 1482 C CA . GLU A 1 180 ? 16.561 7.481 -17.742 1.00 72.94 180 GLU A CA 1
ATOM 1483 C C . GLU A 1 180 ? 16.840 8.498 -18.853 1.00 72.94 180 GLU A C 1
ATOM 1485 O O . GLU A 1 180 ? 15.923 8.874 -19.575 1.00 72.94 180 GLU A O 1
ATOM 1490 N N . GLU A 1 181 ? 18.092 8.915 -19.044 1.00 73.38 181 GLU A N 1
ATOM 1491 C CA . GLU A 1 181 ? 18.507 9.810 -20.133 1.00 73.38 181 GLU A CA 1
ATOM 1492 C C . GLU A 1 181 ? 18.239 9.192 -21.498 1.00 73.38 181 GLU A C 1
ATOM 1494 O O . GLU A 1 181 ? 17.639 9.830 -22.357 1.00 73.38 181 GLU A O 1
ATOM 1499 N N . LEU A 1 182 ? 18.614 7.929 -21.677 1.00 70.31 182 LEU A N 1
ATOM 1500 C CA . LEU A 1 182 ? 18.365 7.176 -22.892 1.00 70.31 182 LEU A CA 1
ATOM 1501 C C . LEU A 1 182 ? 16.864 7.053 -23.141 1.00 70.31 182 LEU A C 1
ATOM 1503 O O . LEU A 1 182 ? 16.393 7.419 -24.214 1.00 70.31 182 LEU A O 1
ATOM 1507 N N . LEU A 1 183 ? 16.088 6.634 -22.140 1.00 68.00 183 LEU A N 1
ATOM 1508 C CA . LEU A 1 183 ? 14.635 6.572 -22.235 1.00 68.00 183 LEU A CA 1
ATOM 1509 C C . LEU A 1 183 ? 14.068 7.945 -22.606 1.00 68.00 183 LEU A C 1
ATOM 1511 O O . LEU A 1 183 ? 13.261 8.011 -23.529 1.00 68.00 183 LEU A O 1
ATOM 1515 N N . ASN A 1 184 ? 14.488 9.030 -21.954 1.00 67.25 184 ASN A N 1
ATOM 1516 C CA . ASN A 1 184 ? 14.041 10.403 -22.220 1.00 67.25 184 ASN A CA 1
ATOM 1517 C C . ASN A 1 184 ? 14.455 10.924 -23.600 1.00 67.25 184 ASN A C 1
ATOM 1519 O O . ASN A 1 184 ? 13.663 11.625 -24.227 1.00 67.25 184 ASN A O 1
ATOM 1523 N N . GLY A 1 185 ? 15.624 10.522 -24.098 1.00 64.06 185 GLY A N 1
ATOM 1524 C CA . GLY A 1 185 ? 16.076 10.748 -25.470 1.00 64.06 185 GLY A CA 1
ATOM 1525 C C . GLY A 1 185 ? 15.222 10.002 -26.497 1.00 64.06 185 GLY A C 1
ATOM 1526 O O . GLY A 1 185 ? 14.945 10.538 -27.568 1.00 64.06 185 GLY A O 1
ATOM 1527 N N . PHE A 1 186 ? 14.683 8.831 -26.136 1.00 58.78 186 PHE A N 1
ATOM 1528 C CA . PHE A 1 186 ? 13.557 8.197 -26.830 1.00 58.78 186 PHE A CA 1
ATOM 1529 C C . PHE A 1 186 ? 12.244 8.942 -26.522 1.00 58.78 186 PHE A C 1
ATOM 1531 O O . PHE A 1 186 ? 11.301 8.414 -25.920 1.00 58.78 186 PHE A O 1
ATOM 1538 N N . SER A 1 187 ? 12.174 10.201 -26.954 1.00 49.69 187 SER A N 1
ATOM 1539 C CA . SER A 1 187 ? 10.912 10.889 -27.191 1.00 49.69 187 SER A CA 1
ATOM 1540 C C . SER A 1 187 ? 10.350 10.373 -28.514 1.00 49.69 187 SER A C 1
ATOM 1542 O O . SER A 1 187 ? 10.927 10.599 -29.578 1.00 49.69 187 SER A O 1
ATOM 1544 N N . LEU A 1 188 ? 9.227 9.653 -28.458 1.00 43.72 188 LEU A N 1
ATOM 1545 C CA . LEU A 1 188 ? 8.413 9.385 -29.643 1.00 43.72 188 LEU A CA 1
ATOM 1546 C C . LEU A 1 188 ? 7.861 10.735 -30.122 1.00 43.72 188 LEU A C 1
ATOM 1548 O O . LEU A 1 188 ? 6.820 11.183 -29.651 1.00 43.72 188 LEU A O 1
ATOM 1552 N N . SER A 1 189 ? 8.613 11.430 -30.974 1.00 36.12 189 SER A N 1
ATOM 1553 C CA . SER A 1 189 ? 8.170 12.685 -31.577 1.00 36.12 189 SER A CA 1
ATOM 1554 C C . SER A 1 189 ? 7.292 12.397 -32.799 1.00 36.12 189 SER A C 1
ATOM 1556 O O . SER A 1 189 ? 7.692 11.668 -33.704 1.00 36.12 189 SER A O 1
ATOM 1558 N N . ASP A 1 190 ? 6.094 12.987 -32.823 1.00 36.25 190 ASP A N 1
ATOM 1559 C CA . ASP A 1 190 ? 5.080 12.887 -33.889 1.00 36.25 190 ASP A CA 1
ATOM 1560 C C . ASP A 1 190 ? 5.463 13.649 -35.179 1.00 36.25 190 ASP A C 1
ATOM 1562 O O . ASP A 1 190 ? 4.634 14.311 -35.808 1.00 36.25 190 ASP A O 1
ATOM 1566 N N . LYS A 1 191 ? 6.723 13.609 -35.623 1.00 33.72 191 LYS A N 1
ATOM 1567 C CA . LYS A 1 191 ? 7.084 14.221 -36.912 1.00 33.72 191 LYS A CA 1
ATOM 1568 C C . LYS A 1 191 ? 6.876 13.225 -38.049 1.00 33.72 191 LYS A C 1
ATOM 1570 O O . LYS A 1 191 ? 7.736 12.402 -38.349 1.00 33.72 191 LYS A O 1
ATOM 1575 N N . LYS A 1 192 ? 5.708 13.313 -38.693 1.00 36.34 192 LYS A N 1
ATOM 1576 C CA . LYS A 1 192 ? 5.409 12.604 -39.942 1.00 36.34 192 LYS A CA 1
ATOM 1577 C C . LYS A 1 192 ? 6.071 13.312 -41.130 1.00 36.34 192 LYS A C 1
ATOM 1579 O O . LYS A 1 192 ? 5.762 14.468 -41.390 1.00 36.34 192 LYS A O 1
ATOM 1584 N N . GLY A 1 193 ? 6.861 12.542 -41.879 1.00 37.62 193 GLY A N 1
ATOM 1585 C CA . GLY A 1 193 ? 6.940 12.611 -43.339 1.00 37.62 193 GLY A CA 1
ATOM 1586 C C . GLY A 1 193 ? 8.015 13.513 -43.936 1.00 37.62 193 GLY A C 1
ATOM 1587 O O . GLY A 1 193 ? 7.838 14.717 -44.001 1.00 37.62 193 GLY A O 1
ATOM 1588 N N . GLU A 1 194 ? 9.057 12.899 -44.493 1.00 29.70 194 GLU A N 1
ATOM 1589 C CA . GLU A 1 194 ? 9.380 13.042 -45.918 1.00 29.70 194 GLU A CA 1
ATOM 1590 C C . GLU A 1 194 ? 10.352 11.931 -46.326 1.00 29.70 194 GLU A C 1
ATOM 1592 O O . GLU A 1 194 ? 11.200 11.504 -45.543 1.00 29.70 194 GLU A O 1
ATOM 1597 N N . GLY A 1 195 ? 10.159 11.391 -47.529 1.00 36.25 195 GLY A N 1
ATOM 1598 C CA . GLY A 1 195 ? 10.886 10.238 -48.041 1.00 36.25 195 GLY A CA 1
ATOM 1599 C C . GLY A 1 195 ? 12.399 10.424 -47.988 1.00 36.25 195 GLY A C 1
ATOM 1600 O O . GLY A 1 195 ? 12.989 11.070 -48.842 1.00 36.25 195 GLY A O 1
ATOM 1601 N N . ARG A 1 196 ? 13.035 9.790 -47.010 1.00 28.95 196 ARG A N 1
ATOM 1602 C CA . ARG A 1 196 ? 14.456 9.444 -46.985 1.00 28.95 196 ARG A CA 1
ATOM 1603 C C . ARG A 1 196 ? 14.568 8.196 -46.130 1.00 28.95 196 ARG A C 1
ATOM 1605 O O . ARG A 1 196 ? 13.892 8.108 -45.107 1.00 28.95 196 ARG A O 1
ATOM 1612 N N . LYS A 1 197 ? 15.385 7.231 -46.575 1.00 32.53 197 LYS A N 1
ATOM 1613 C CA . LYS A 1 197 ? 15.798 6.060 -45.786 1.00 32.53 197 LYS A CA 1
ATOM 1614 C C . LYS A 1 197 ? 15.970 6.515 -44.347 1.00 32.53 197 LYS A C 1
ATOM 1616 O O . LYS A 1 197 ? 16.791 7.388 -44.073 1.00 32.53 197 LYS A O 1
ATOM 1621 N N . SER A 1 198 ? 15.090 6.036 -43.486 1.00 32.06 198 SER A N 1
ATOM 1622 C CA . SER A 1 198 ? 14.944 6.588 -42.161 1.00 32.06 198 SER A CA 1
ATOM 1623 C C . SER A 1 198 ? 16.175 6.207 -41.353 1.00 32.06 198 SER A C 1
ATOM 1625 O O . SER A 1 198 ? 16.233 5.114 -40.792 1.00 32.06 198 SER A O 1
ATOM 1627 N N . ASN A 1 199 ? 17.144 7.119 -41.297 1.00 31.98 199 ASN A N 1
ATOM 1628 C CA . ASN A 1 199 ? 18.111 7.225 -40.214 1.00 31.98 199 ASN A CA 1
ATOM 1629 C C . ASN A 1 199 ? 17.325 7.550 -38.931 1.00 31.98 199 ASN A C 1
ATOM 1631 O O . ASN A 1 199 ? 17.402 8.649 -38.387 1.00 31.98 199 ASN A O 1
ATOM 1635 N N . PHE A 1 200 ? 16.483 6.618 -38.480 1.00 35.81 200 PHE A N 1
ATOM 1636 C CA . PHE A 1 200 ? 16.126 6.553 -37.078 1.00 35.81 200 PHE A CA 1
ATOM 1637 C C . PHE A 1 200 ? 17.423 6.195 -36.374 1.00 35.81 200 PHE A C 1
ATOM 1639 O O . PHE A 1 200 ? 18.064 5.234 -36.786 1.00 35.81 200 PHE A O 1
ATOM 1646 N N . LEU A 1 201 ? 17.764 6.946 -35.328 1.00 43.09 201 LEU A N 1
ATOM 1647 C CA . LEU A 1 201 ? 18.976 6.825 -34.510 1.00 43.09 201 LEU A CA 1
ATOM 1648 C C . LEU A 1 201 ? 20.125 7.753 -34.935 1.00 43.09 201 LEU A C 1
ATOM 1650 O O . LEU A 1 201 ? 21.211 7.314 -35.293 1.00 43.09 201 LEU A O 1
ATOM 1654 N N . LEU A 1 202 ? 19.914 9.063 -34.787 1.00 40.16 202 LEU A N 1
ATOM 1655 C CA . LEU A 1 202 ? 21.033 9.938 -34.432 1.00 40.16 202 LEU A CA 1
ATOM 1656 C C . LEU A 1 202 ? 21.226 9.811 -32.916 1.00 40.16 202 LEU A C 1
ATOM 1658 O O . LEU A 1 202 ? 20.546 10.465 -32.126 1.00 40.16 202 LEU A O 1
ATOM 1662 N N . PHE A 1 203 ? 22.133 8.912 -32.526 1.00 46.38 203 PHE A N 1
ATOM 1663 C CA . PHE A 1 203 ? 22.701 8.827 -31.175 1.00 46.38 203 PHE A CA 1
ATOM 1664 C C . PHE A 1 203 ? 23.609 10.030 -30.852 1.00 46.38 203 PHE A C 1
ATOM 1666 O O . PHE A 1 203 ? 24.181 10.091 -29.769 1.00 46.38 203 PHE A O 1
ATOM 1673 N N . ASP A 1 204 ? 23.714 10.994 -31.767 1.00 41.28 204 ASP A N 1
ATOM 1674 C CA . ASP A 1 204 ? 24.663 12.109 -31.778 1.00 41.28 204 ASP A CA 1
ATOM 1675 C C . ASP A 1 204 ? 24.637 12.992 -30.523 1.00 41.28 204 ASP A C 1
ATOM 1677 O O . ASP A 1 204 ? 25.626 13.653 -30.226 1.00 41.28 204 ASP A O 1
ATOM 1681 N N . ASN A 1 205 ? 23.542 12.969 -29.755 1.00 41.66 205 ASN A N 1
ATOM 1682 C CA . ASN A 1 205 ? 23.390 13.738 -28.515 1.00 41.66 205 ASN A CA 1
ATOM 1683 C C . ASN A 1 205 ? 23.271 12.876 -27.248 1.00 41.66 205 ASN A C 1
ATOM 1685 O O . ASN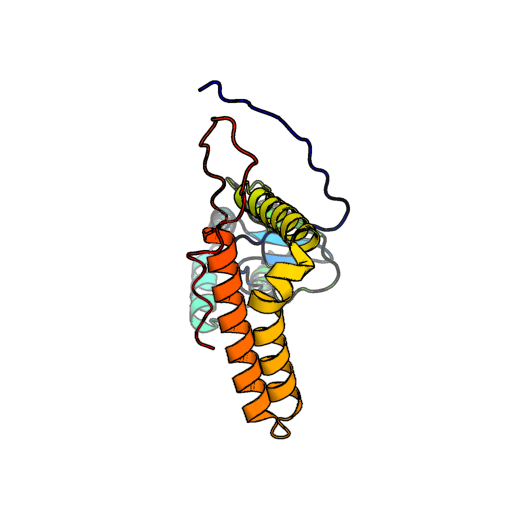 A 1 205 ? 22.980 13.410 -26.175 1.00 41.66 205 ASN A O 1
ATOM 1689 N N . LEU A 1 206 ? 23.471 11.555 -27.330 1.00 43.00 206 LEU A N 1
ATOM 1690 C CA . LEU A 1 206 ? 23.592 10.732 -26.129 1.00 43.00 206 LEU A CA 1
ATOM 1691 C C . LEU A 1 206 ? 24.951 11.032 -25.505 1.00 43.00 206 LEU A C 1
ATOM 1693 O O . LEU A 1 206 ? 25.976 10.483 -25.903 1.00 43.00 206 LEU A O 1
ATOM 1697 N N . ALA A 1 207 ? 24.948 11.947 -24.534 1.00 43.69 207 ALA A N 1
ATOM 1698 C CA . ALA A 1 207 ? 26.086 12.165 -23.665 1.00 43.69 207 ALA A CA 1
ATOM 1699 C C . ALA A 1 207 ? 26.438 10.815 -23.037 1.00 43.69 207 ALA A C 1
ATOM 1701 O O . ALA A 1 207 ? 25.717 10.307 -22.179 1.00 43.69 207 ALA A O 1
ATOM 1702 N N . ILE A 1 208 ? 27.524 10.202 -23.510 1.00 46.69 208 ILE A N 1
ATOM 1703 C CA . ILE A 1 208 ? 28.095 9.036 -22.850 1.00 46.69 208 ILE A CA 1
ATOM 1704 C C . ILE A 1 208 ? 28.420 9.520 -21.437 1.00 46.69 208 ILE A C 1
ATOM 1706 O O . ILE A 1 208 ? 29.192 10.477 -21.301 1.00 46.69 208 ILE A O 1
ATOM 1710 N N . PRO A 1 209 ? 27.822 8.936 -20.387 1.00 43.28 209 PRO A N 1
ATOM 1711 C CA . PRO A 1 209 ? 28.089 9.394 -19.041 1.00 43.28 209 PRO A CA 1
ATOM 1712 C C . PRO A 1 209 ? 29.591 9.302 -18.801 1.00 43.28 209 PRO A C 1
ATOM 1714 O O . PRO A 1 209 ? 30.209 8.264 -19.045 1.00 43.28 209 PRO A O 1
ATOM 1717 N N . SER A 1 210 ? 30.193 10.385 -18.323 1.00 44.22 210 SER A N 1
ATOM 1718 C CA . SER A 1 210 ? 31.551 10.337 -17.797 1.00 44.22 210 SER A CA 1
ATOM 1719 C C . SER A 1 210 ? 31.506 9.525 -16.498 1.00 44.22 210 SER A C 1
ATOM 1721 O O . SER A 1 210 ? 31.163 10.059 -15.437 1.00 44.22 210 SER A O 1
ATOM 1723 N N . PHE A 1 211 ? 31.726 8.213 -16.602 1.00 44.59 211 PHE A N 1
ATOM 1724 C CA . PHE A 1 211 ? 31.670 7.278 -15.477 1.00 44.59 211 PHE A CA 1
ATOM 1725 C C . PHE A 1 211 ? 32.956 7.258 -14.645 1.00 44.59 211 PHE A C 1
ATOM 1727 O O . PHE A 1 211 ? 34.054 7.177 -15.238 1.00 44.59 211 PHE A O 1
#

Sequence (211 aa):
MDLERRRYRITALSPLHIGSGDLLYVSTDYVQLEQRLFVF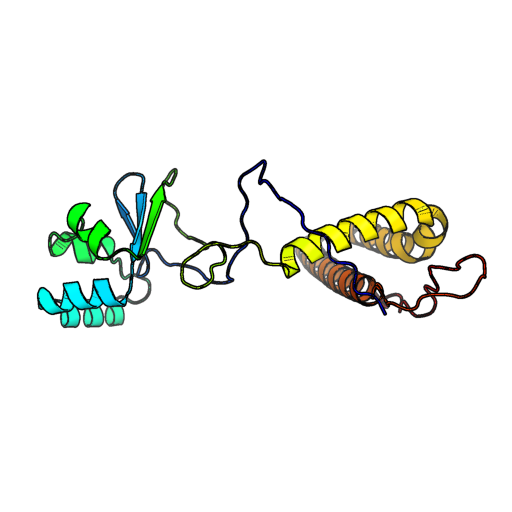DQKRLVGLLKERGILTTFVSEMAQKGRSFNIKDFLRRFNLDRNEVLEKVSSYQIEVKGSPREFRPFIKTQGKPYIPGSSVKGALRVALLYNILKDCSSQLENILFSPIKIQLDRLSKILDQKKYNEQRKKLRRNLGKFLEELLNGFSLSDKKGEGRKSNFLLFDNLAIPSF

pLDDT: mean 80.84, std 17.87, range [28.95, 97.5]

Secondary structure (DSSP, 8-state):
------------SS----B-S--EETTTTEEEETTEEEEE-HHHHHHHHHHTT-HHHHHHHHHHHGGG--HHHHHHHTT--SHHHHHHHEEEEEE-SS--SEE-PBPEETTEE---HHHHHHHHHHHHHHHHHHHTHHHHIIIIIHHHHHHHHHHHT---HHHHHHHHHHHHHHHHHHHHHHHHH----------S-------TT------